Protein AF-A0A7W8NG79-F1 (afdb_monomer_lite)

pLDDT: mean 70.94, std 18.07, range [36.97, 97.06]

Foldseek 3Di:
DDDDDPPPDPDAPQVVVLVVDDPVCNPDHLVRVQVVQCVVPHPPDGSVVVCVVVVVVVVVVVVVVVVVVVCCVVCVPQQPPLCCQL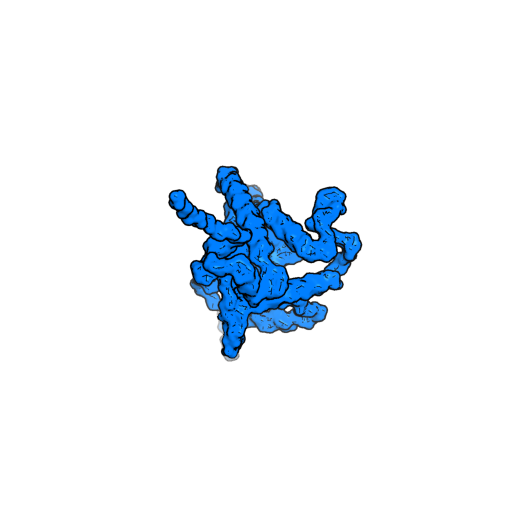QVQLVVLCVLPNVRSVVRSLLSLVLCCQCQPNDPVSVVVSCVSVVVVVVVVVVPDDDDDDDPDPPPVVVVVVPDDDDCALVVVLVVLCPDVQLSVLVSCVVVVHQFFAQDDPVRPTDTSVVSVVVSVVSVVRNVVVCVVPVPPPPVDDDPLQADPVRDGPDDSVDPVRVVVSVVVCSVVPDSPSSPPPPPPPPVVVVVVVVVPPPPPPPDPDPDPDDDPDDDDDDDDDDDD

Secondary structure (DSSP, 8-state):
------------S-HHHHHHS-TTTTTS-HHHHHHHHHHHH-TT--HHHHHHHHHHHHHHHHHHHHHHHHHHHH-TTT-HHHHHHHHHHHHHHHTT-HHHHHHHHHHHHHHHHHHHHS-HHHHHHHHHHHHHHHHHHSSSSS-----TTTTTTTTTTT-SS----HHHHHHHHHHSHHHHHHHHHHHTT--PEEEETTTTEEEEHHHHHHHHHHHHHHHHHHHHHH----TTS--GGGB-TTS-BSS-TT-HHHHHHHHHHHHHHS------------HHHHHHHHTTTTTS-SS--SS-S----------------

Organism: NCBI:txid662880

Sequence (317 aa):
MTTAPFTGEPQTFYPHLREMLSPSFAHLSDAELESAFESAFGEGVTPAEYEEFFGGLGRALSGAARDVGRFAQRAAPIAGSVLSGAAQGALAGSALGPWGALGGAIAGGVGSGLAQHGPRGARGVGQAISGVVNTAGTLTGRGGMAGGAMGALSSLLGSGGRGSGAASTLMNVLSRPETQRALQALMGGQNRAIPLGVGRTPVPASAFAGLLGALGREAEAEISWGSGESLDSPPAYLMNSAGQFVVDPNDPDGRAARLLQMLRASPPMLRQRPAPFMEAQDEAYDEAFDEDEAYDDSEALDFELWEFDEAHPVWGG

Radius of gyration: 32.36 Å; chains: 1; bounding box: 78×74×120 Å

Structure (mmCIF, N/CA/C/O backbone):
data_AF-A0A7W8NG79-F1
#
_entry.id   AF-A0A7W8NG79-F1
#
loop_
_atom_site.group_PDB
_atom_site.id
_atom_site.type_symbol
_atom_site.label_atom_id
_atom_site.label_alt_id
_atom_site.label_comp_id
_atom_site.label_asym_id
_atom_site.label_entity_id
_atom_site.label_seq_id
_atom_site.pdbx_PDB_ins_code
_atom_site.Cartn_x
_atom_site.Cartn_y
_atom_site.Cartn_z
_atom_site.occupancy
_atom_site.B_iso_or_equiv
_atom_site.auth_seq_id
_atom_site.auth_comp_id
_atom_site.auth_asym_id
_atom_site.auth_atom_id
_atom_site.pdbx_PDB_model_num
ATOM 1 N N . MET A 1 1 ? 31.236 -8.469 55.598 1.00 57.88 1 MET A N 1
ATOM 2 C CA . MET A 1 1 ? 31.109 -8.789 54.162 1.00 57.88 1 MET A CA 1
ATOM 3 C C . MET A 1 1 ? 29.844 -8.116 53.674 1.00 57.88 1 MET A C 1
ATOM 5 O O . MET A 1 1 ? 28.762 -8.554 54.033 1.00 57.88 1 MET A O 1
ATOM 9 N N . THR A 1 2 ? 29.989 -6.988 52.985 1.00 58.97 2 THR A N 1
ATOM 10 C CA . THR A 1 2 ? 28.873 -6.199 52.452 1.00 58.97 2 THR A CA 1
ATOM 11 C C . THR A 1 2 ? 28.633 -6.665 51.025 1.00 58.97 2 THR A C 1
ATOM 13 O O . THR A 1 2 ? 29.433 -6.376 50.140 1.00 58.97 2 THR A O 1
ATOM 16 N N . THR A 1 3 ? 27.588 -7.456 50.813 1.00 62.22 3 THR A N 1
ATOM 17 C CA . THR A 1 3 ? 27.117 -7.852 49.485 1.00 62.22 3 THR A CA 1
ATOM 18 C C . THR A 1 3 ? 26.476 -6.633 48.826 1.00 62.22 3 THR A C 1
ATOM 20 O O . THR A 1 3 ? 25.447 -6.144 49.288 1.00 62.22 3 THR A O 1
ATOM 23 N N . ALA A 1 4 ? 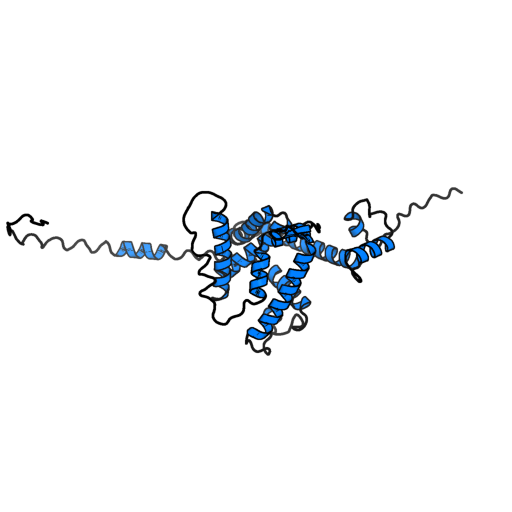27.108 -6.100 47.781 1.00 55.84 4 ALA A N 1
ATOM 24 C CA . ALA A 1 4 ? 26.506 -5.059 46.956 1.00 55.84 4 ALA A CA 1
ATOM 25 C C . ALA A 1 4 ? 25.290 -5.645 46.208 1.00 55.84 4 ALA A C 1
ATOM 27 O O . ALA A 1 4 ? 25.397 -6.757 45.681 1.00 55.84 4 ALA A O 1
ATOM 28 N N . PRO A 1 5 ? 24.143 -4.945 46.161 1.00 70.81 5 PRO A N 1
ATOM 29 C CA . PRO A 1 5 ? 22.999 -5.390 45.380 1.00 70.81 5 PRO A CA 1
ATOM 30 C C . PRO A 1 5 ? 23.365 -5.347 43.896 1.00 70.81 5 PRO A C 1
ATOM 32 O O . PRO A 1 5 ? 23.775 -4.314 43.371 1.00 70.81 5 PRO A O 1
ATOM 35 N N . PHE A 1 6 ? 23.243 -6.489 43.228 1.00 61.88 6 PHE A N 1
ATOM 36 C CA . PHE A 1 6 ? 23.432 -6.599 41.790 1.00 61.88 6 PHE A CA 1
ATOM 37 C C . PHE A 1 6 ? 22.234 -5.921 41.113 1.00 61.88 6 PHE A C 1
ATOM 39 O O . PHE A 1 6 ? 21.171 -6.520 40.973 1.00 61.88 6 PHE A O 1
ATOM 46 N N . THR A 1 7 ? 22.377 -4.651 40.732 1.00 66.00 7 THR A N 1
ATOM 47 C CA . THR A 1 7 ? 21.431 -3.963 39.842 1.00 66.00 7 THR A CA 1
ATOM 48 C C . THR A 1 7 ? 21.687 -4.436 38.415 1.00 66.00 7 THR A C 1
ATOM 50 O O . THR A 1 7 ? 22.196 -3.696 37.577 1.00 66.00 7 THR A O 1
ATOM 53 N N . GLY A 1 8 ? 21.430 -5.719 38.163 1.00 66.88 8 GLY A N 1
ATOM 54 C CA . GLY A 1 8 ? 21.324 -6.218 36.803 1.00 66.88 8 GLY A CA 1
ATOM 55 C C . GLY A 1 8 ? 19.981 -5.753 36.275 1.00 66.88 8 GLY A C 1
ATOM 56 O O . GLY A 1 8 ? 18.956 -6.273 36.712 1.00 66.88 8 GLY A O 1
ATOM 57 N N . GLU A 1 9 ? 19.973 -4.751 35.395 1.00 71.94 9 GLU A N 1
ATOM 58 C CA . GLU A 1 9 ? 18.760 -4.472 34.634 1.00 71.94 9 GLU A CA 1
ATOM 59 C C . GLU A 1 9 ? 18.362 -5.760 33.903 1.00 71.94 9 GLU A C 1
ATOM 61 O O . GLU A 1 9 ? 19.235 -6.413 33.314 1.00 71.94 9 GLU A O 1
ATOM 66 N N . PRO A 1 10 ? 17.094 -6.191 34.007 1.00 71.62 10 PRO A N 1
ATOM 67 C CA . PRO A 1 10 ? 16.646 -7.404 33.348 1.00 71.62 10 PRO A CA 1
ATOM 68 C C . PRO A 1 10 ? 16.912 -7.252 31.848 1.00 71.62 10 PRO A C 1
ATOM 70 O O . PRO A 1 10 ? 16.359 -6.366 31.202 1.00 71.62 10 PRO A O 1
ATOM 73 N N . GLN A 1 11 ? 17.810 -8.081 31.309 1.00 83.38 11 GLN A N 1
ATOM 74 C CA . GLN A 1 11 ? 18.075 -8.113 29.875 1.00 83.38 11 GLN A CA 1
ATOM 75 C C . GLN A 1 11 ? 16.797 -8.568 29.172 1.00 83.38 11 GLN A C 1
ATOM 77 O O . GLN A 1 11 ? 16.328 -9.679 29.395 1.00 83.38 11 GLN A O 1
ATOM 82 N N . THR A 1 12 ? 16.233 -7.675 28.367 1.00 90.00 12 THR A N 1
ATOM 83 C CA . THR A 1 12 ? 15.031 -7.902 27.559 1.00 90.00 12 THR A CA 1
ATOM 84 C C . THR A 1 12 ? 15.459 -8.303 26.156 1.00 90.00 12 THR A C 1
ATOM 86 O O . THR A 1 12 ? 16.369 -7.681 25.601 1.00 90.00 12 THR A O 1
ATOM 89 N N . PHE A 1 13 ? 14.771 -9.272 25.556 1.00 89.19 13 PHE A N 1
ATOM 90 C CA . PHE A 1 13 ? 15.017 -9.674 24.168 1.00 89.19 13 PHE A CA 1
ATOM 91 C C . PHE A 1 13 ? 14.601 -8.611 23.137 1.00 89.19 13 PHE A C 1
ATOM 93 O O . PHE A 1 13 ? 15.109 -8.644 22.021 1.00 89.19 13 PHE A O 1
ATOM 100 N N . TYR A 1 14 ? 13.758 -7.644 23.528 1.00 91.75 14 TYR A N 1
ATOM 101 C CA . TYR A 1 14 ? 13.136 -6.661 22.628 1.00 91.75 14 TYR A CA 1
ATOM 102 C C . TYR A 1 14 ? 13.416 -5.194 23.020 1.00 91.75 14 TYR A C 1
ATOM 104 O O . TYR A 1 14 ? 12.486 -4.438 23.336 1.00 91.75 14 TYR A O 1
ATOM 112 N N . PRO A 1 15 ? 14.687 -4.755 23.069 1.00 87.69 15 PRO A N 1
ATOM 113 C CA . PRO A 1 15 ? 15.046 -3.434 23.581 1.00 87.69 15 PRO A CA 1
ATOM 114 C C . PRO A 1 15 ? 14.449 -2.283 22.757 1.00 87.69 15 PRO A C 1
ATOM 116 O O . PRO A 1 15 ? 13.913 -1.342 23.343 1.00 87.69 15 PRO A O 1
ATOM 119 N N . HIS A 1 16 ? 14.459 -2.354 21.420 1.00 83.25 16 HIS A N 1
ATOM 120 C CA . HIS A 1 16 ? 13.941 -1.257 20.591 1.00 83.25 16 HIS A CA 1
ATOM 121 C C . HIS A 1 16 ? 12.418 -1.198 20.599 1.00 83.25 16 HIS A C 1
ATOM 123 O O . HIS A 1 16 ? 11.827 -0.119 20.527 1.00 83.25 16 HIS A O 1
ATOM 129 N N . LEU A 1 17 ? 11.768 -2.354 20.725 1.00 84.75 17 LEU A N 1
ATOM 130 C CA . LEU A 1 17 ? 10.317 -2.415 20.814 1.00 84.75 17 LEU A CA 1
ATOM 131 C C . LEU A 1 17 ? 9.821 -1.745 22.105 1.00 84.75 17 LEU A C 1
ATOM 133 O O . LEU A 1 17 ? 8.847 -0.993 22.083 1.00 84.75 17 LEU A O 1
ATOM 137 N N . ARG A 1 18 ? 10.534 -1.939 23.221 1.00 88.81 18 ARG A N 1
ATOM 138 C CA . ARG A 1 18 ? 10.212 -1.302 24.507 1.00 88.81 18 ARG A CA 1
ATOM 139 C C . ARG A 1 18 ? 10.400 0.212 24.506 1.00 88.81 18 ARG A C 1
ATOM 141 O O . ARG A 1 18 ? 9.644 0.894 25.189 1.00 88.81 18 ARG A O 1
ATOM 148 N N . GLU A 1 19 ? 11.343 0.739 23.727 1.00 85.06 19 GLU A N 1
ATOM 149 C CA . GLU A 1 19 ? 11.511 2.190 23.542 1.00 85.06 19 GLU A CA 1
ATOM 150 C C . GLU A 1 19 ? 10.328 2.832 22.800 1.00 85.06 19 GLU A C 1
ATOM 152 O O . GLU A 1 19 ? 10.030 4.008 23.012 1.00 85.06 19 GLU A O 1
ATOM 157 N N . MET A 1 20 ? 9.647 2.073 21.933 1.00 78.12 20 MET A N 1
ATOM 158 C CA . MET A 1 20 ? 8.503 2.563 21.154 1.00 78.12 20 MET A CA 1
ATOM 159 C C . MET A 1 20 ? 7.148 2.331 21.834 1.00 78.12 20 MET A C 1
ATOM 161 O O . MET A 1 20 ? 6.171 3.008 21.504 1.00 78.12 20 MET A O 1
ATOM 165 N N . LEU A 1 21 ? 7.066 1.382 22.768 1.00 83.06 21 LEU A N 1
ATOM 166 C CA . LEU A 1 21 ? 5.849 1.105 23.526 1.00 83.06 21 LEU A CA 1
ATOM 167 C C . LEU A 1 21 ? 5.559 2.210 24.549 1.00 83.06 21 LEU A C 1
ATOM 169 O O . LEU A 1 21 ? 6.459 2.854 25.087 1.00 83.06 21 LEU A O 1
ATOM 173 N N . SER A 1 22 ? 4.277 2.433 24.859 1.00 86.19 22 SER A N 1
ATOM 174 C CA . SER A 1 22 ? 3.927 3.392 25.909 1.00 86.19 22 SER A CA 1
ATOM 175 C C . SER A 1 22 ? 4.498 2.941 27.264 1.00 86.19 22 SER A C 1
ATOM 177 O O . SER A 1 22 ? 4.598 1.737 27.515 1.00 86.19 22 SER A O 1
ATOM 179 N N . PRO A 1 23 ? 4.809 3.869 28.193 1.00 87.62 23 PRO A N 1
ATOM 180 C CA . PRO A 1 23 ? 5.395 3.526 29.498 1.00 87.62 23 PRO A CA 1
ATOM 181 C C . PRO A 1 23 ? 4.586 2.489 30.300 1.00 87.62 23 PRO A C 1
ATOM 183 O O . PRO A 1 23 ? 5.129 1.750 31.120 1.00 87.62 23 PRO A O 1
ATOM 186 N N . SER A 1 24 ? 3.281 2.402 30.030 1.00 83.38 24 SER A N 1
ATOM 187 C CA . SER A 1 24 ? 2.366 1.407 30.594 1.00 83.38 24 SER A CA 1
ATOM 188 C C . SER A 1 24 ? 2.616 -0.035 30.137 1.00 83.38 24 SER A C 1
ATOM 190 O O . SER A 1 24 ? 2.073 -0.937 30.752 1.00 83.38 24 SER A O 1
ATOM 192 N N . PHE A 1 25 ? 3.387 -0.269 29.077 1.00 86.88 25 PHE A N 1
ATOM 193 C CA . PHE A 1 25 ? 3.744 -1.610 28.597 1.00 86.88 25 PHE A CA 1
ATOM 194 C C . PHE A 1 25 ? 5.242 -1.899 28.737 1.00 86.88 25 PHE A C 1
ATOM 196 O O . PHE A 1 25 ? 5.651 -3.053 28.683 1.00 86.88 25 PHE A O 1
ATOM 203 N N . ALA A 1 26 ? 6.060 -0.873 28.992 1.00 86.12 26 ALA A N 1
ATOM 204 C CA . ALA A 1 26 ? 7.509 -1.008 29.139 1.00 86.12 26 ALA A CA 1
ATOM 205 C C . ALA A 1 26 ? 7.936 -1.914 30.311 1.00 86.12 26 ALA A C 1
ATOM 207 O O . ALA A 1 26 ? 9.053 -2.425 30.307 1.00 86.12 26 ALA A O 1
ATOM 208 N N . HIS A 1 27 ? 7.059 -2.125 31.297 1.00 89.06 27 HIS A N 1
ATOM 209 C CA . HIS A 1 27 ? 7.321 -2.946 32.482 1.00 89.06 27 HIS A CA 1
ATOM 210 C C . HIS A 1 27 ? 6.834 -4.397 32.364 1.00 89.06 27 HIS A C 1
ATOM 212 O O . HIS A 1 27 ? 7.084 -5.178 33.279 1.00 89.06 27 HIS A O 1
ATOM 218 N N . LEU A 1 28 ? 6.148 -4.764 31.274 1.00 92.44 28 LEU A N 1
ATOM 219 C CA . LEU A 1 28 ? 5.740 -6.152 31.043 1.00 92.44 28 LEU A CA 1
ATOM 220 C C . LEU A 1 28 ? 6.972 -7.041 30.887 1.00 92.44 28 LEU A C 1
ATOM 222 O O . LEU A 1 28 ? 7.965 -6.612 30.306 1.00 92.44 28 LEU A O 1
ATOM 226 N N . SER A 1 29 ? 6.933 -8.277 31.367 1.00 94.00 29 SER A N 1
ATOM 227 C CA . SER A 1 29 ? 7.954 -9.278 31.033 1.00 94.00 29 SER A CA 1
ATOM 228 C C . SER A 1 29 ? 7.913 -9.630 29.538 1.00 94.00 29 SER A C 1
ATOM 230 O O . SER A 1 29 ? 6.915 -9.374 28.869 1.00 94.00 29 SER A O 1
ATOM 232 N N . ASP A 1 30 ? 8.991 -10.198 28.986 1.00 94.69 30 ASP A N 1
ATOM 233 C CA . ASP A 1 30 ? 9.043 -10.564 27.557 1.00 94.69 30 ASP A CA 1
ATOM 234 C C . ASP A 1 30 ? 7.912 -11.543 27.176 1.00 94.69 30 ASP A C 1
ATOM 236 O O . ASP A 1 30 ? 7.280 -11.369 26.141 1.00 94.69 30 ASP A O 1
ATOM 240 N N . ALA A 1 31 ? 7.560 -12.484 28.061 1.00 93.94 31 ALA A N 1
ATOM 241 C CA . ALA A 1 31 ? 6.451 -13.419 27.843 1.00 93.94 31 ALA A CA 1
ATOM 242 C C . ALA A 1 31 ? 5.066 -12.738 27.854 1.00 93.94 31 ALA A C 1
ATOM 244 O O . ALA A 1 31 ? 4.188 -13.076 27.062 1.00 93.94 31 ALA A O 1
ATOM 245 N N . GLU A 1 32 ? 4.851 -11.762 28.743 1.00 94.44 32 GLU A N 1
ATOM 246 C CA . GLU A 1 32 ? 3.607 -10.975 28.765 1.00 94.44 32 GLU A CA 1
ATOM 247 C C . GLU A 1 32 ? 3.495 -10.078 27.531 1.00 94.44 32 GLU A C 1
ATOM 249 O O . GLU A 1 32 ? 2.406 -9.891 26.992 1.00 94.44 32 GLU A O 1
ATOM 254 N N . LEU A 1 33 ? 4.627 -9.539 27.081 1.00 92.00 33 LEU A N 1
ATOM 255 C CA . LEU A 1 33 ? 4.726 -8.717 25.887 1.00 92.00 33 LEU A CA 1
ATOM 256 C C . LEU A 1 33 ? 4.401 -9.532 24.632 1.00 92.00 33 LEU A C 1
ATOM 258 O O . LEU A 1 33 ? 3.610 -9.069 23.817 1.00 92.00 33 LEU A O 1
ATOM 262 N N . GLU A 1 34 ? 4.943 -10.747 24.513 1.00 93.81 34 GLU A N 1
ATOM 263 C CA . GLU A 1 34 ? 4.634 -11.700 23.439 1.00 93.81 34 GLU A CA 1
ATOM 264 C C . GLU A 1 34 ? 3.153 -12.079 23.423 1.00 93.81 34 GLU A C 1
ATOM 266 O O . GLU A 1 34 ? 2.506 -11.952 22.387 1.00 93.81 34 GLU A O 1
ATOM 271 N N . SER A 1 35 ? 2.584 -12.448 24.575 1.00 90.94 35 SER A N 1
ATOM 272 C CA . SER A 1 35 ? 1.163 -12.806 24.670 1.00 90.94 35 SER A CA 1
ATOM 273 C C . SER A 1 35 ? 0.239 -11.626 24.343 1.00 90.94 35 SER A C 1
ATOM 275 O O . SER A 1 35 ? -0.770 -11.791 23.654 1.00 90.94 35 SER A O 1
ATOM 277 N N . ALA A 1 36 ? 0.590 -10.414 24.786 1.00 86.00 36 ALA A N 1
ATOM 278 C CA . ALA A 1 36 ? -0.146 -9.205 24.428 1.00 86.00 36 ALA A CA 1
ATOM 279 C C . ALA A 1 36 ? -0.045 -8.900 22.924 1.00 86.00 36 ALA A C 1
ATOM 281 O O . ALA A 1 36 ? -1.028 -8.459 22.325 1.00 86.00 36 ALA A O 1
ATOM 282 N N . PHE A 1 37 ? 1.117 -9.151 22.312 1.00 87.81 37 PHE A N 1
ATOM 283 C CA . PHE A 1 37 ? 1.332 -8.977 20.877 1.00 87.81 37 PHE A CA 1
ATOM 284 C C . PHE A 1 37 ? 0.506 -9.972 20.063 1.00 87.81 37 PHE A C 1
ATOM 286 O O . PHE A 1 37 ? -0.254 -9.567 19.187 1.00 87.81 37 PHE A O 1
ATOM 293 N N . GLU A 1 38 ? 0.579 -11.252 20.408 1.00 89.06 38 GLU A N 1
ATOM 294 C CA . GLU A 1 38 ? -0.183 -12.318 19.762 1.00 89.06 38 GLU A CA 1
ATOM 295 C C . GLU A 1 38 ? -1.695 -12.074 19.886 1.00 89.06 38 GLU A C 1
ATOM 297 O O . GLU A 1 38 ? -2.441 -12.176 18.913 1.00 89.06 38 GLU A O 1
ATOM 302 N N . SER A 1 39 ? -2.161 -11.621 21.055 1.00 84.88 39 SER A N 1
ATOM 303 C CA . SER A 1 39 ? -3.564 -11.241 21.245 1.00 84.88 39 SER A CA 1
ATOM 304 C C . SER A 1 39 ? -3.987 -10.036 20.397 1.00 84.88 39 SER A C 1
ATOM 306 O O . SER A 1 39 ? -5.166 -9.931 20.052 1.00 84.88 39 SER A O 1
ATOM 308 N N . ALA A 1 40 ? -3.083 -9.096 20.118 1.00 77.94 40 ALA A N 1
ATOM 309 C CA . ALA A 1 40 ? -3.396 -7.880 19.371 1.00 77.94 40 ALA A CA 1
ATOM 310 C C . ALA A 1 40 ? -3.315 -8.080 17.850 1.00 77.94 40 ALA A C 1
ATOM 312 O O . ALA A 1 40 ? -4.103 -7.482 17.112 1.00 77.94 40 ALA A O 1
ATOM 313 N N . PHE A 1 41 ? -2.370 -8.901 17.387 1.00 80.50 41 PHE A N 1
ATOM 314 C CA . PHE A 1 41 ? -2.022 -9.042 15.972 1.00 80.50 41 PHE A CA 1
ATOM 315 C C . PHE A 1 41 ? -2.369 -10.413 15.374 1.00 80.50 41 PHE A C 1
ATOM 317 O O . PHE A 1 41 ? -2.399 -10.534 14.150 1.00 80.50 41 PHE A O 1
ATOM 324 N N . GLY A 1 42 ? -2.728 -11.395 16.203 1.00 83.62 42 GLY A N 1
ATOM 325 C CA . GLY A 1 42 ? -3.106 -12.746 15.795 1.00 83.62 42 GLY A CA 1
ATOM 326 C C . GLY A 1 42 ? -2.035 -13.791 16.111 1.00 83.62 42 GLY A C 1
ATOM 327 O O . GLY A 1 42 ? -0.873 -13.466 16.352 1.00 83.62 42 GLY A O 1
ATOM 328 N N . GLU A 1 43 ? -2.459 -15.057 16.094 1.00 88.94 43 GLU A N 1
ATOM 329 C CA . GLU A 1 43 ? -1.597 -16.222 16.321 1.00 88.94 43 GLU A CA 1
ATOM 330 C C . GLU A 1 43 ? -0.440 -16.239 15.311 1.00 88.94 43 GLU A C 1
ATOM 332 O O . GLU A 1 43 ? -0.650 -16.094 14.103 1.00 88.94 43 GLU A O 1
ATOM 337 N N . GLY A 1 44 ? 0.784 -16.396 15.818 1.00 80.44 44 GLY A N 1
ATOM 338 C CA . GLY A 1 44 ? 1.998 -16.467 15.003 1.00 80.44 44 GLY A CA 1
ATOM 339 C C . GLY A 1 44 ? 2.661 -15.133 14.651 1.00 80.44 44 GLY A C 1
ATOM 340 O O . GLY A 1 44 ? 3.668 -15.164 13.956 1.00 80.44 44 GLY A O 1
ATOM 341 N N . VAL A 1 45 ? 2.159 -13.984 15.122 1.00 80.50 45 VAL A N 1
ATOM 342 C CA . VAL A 1 45 ? 2.865 -12.696 14.974 1.00 80.50 45 VAL A CA 1
ATOM 343 C C . VAL A 1 45 ? 3.692 -12.417 16.222 1.00 80.50 45 VAL A C 1
ATOM 345 O O . VAL A 1 45 ? 3.147 -12.100 17.282 1.00 80.50 45 VAL A O 1
ATOM 348 N N . THR A 1 46 ? 5.016 -12.498 16.095 1.00 90.12 46 THR A N 1
ATOM 349 C CA . THR A 1 46 ? 5.927 -12.314 17.232 1.00 90.12 46 THR A CA 1
ATOM 350 C C . THR A 1 46 ? 6.542 -10.907 17.267 1.00 90.12 46 THR A C 1
ATOM 352 O O . THR A 1 46 ? 6.796 -10.299 16.221 1.00 90.12 46 THR A O 1
ATOM 355 N N . PRO A 1 47 ? 6.854 -10.366 18.460 1.00 87.75 47 PRO A N 1
ATOM 356 C CA . PRO A 1 47 ? 7.615 -9.122 18.589 1.00 87.75 47 PRO A CA 1
ATOM 357 C C . PRO A 1 47 ? 8.974 -9.161 17.871 1.00 87.75 47 PRO A C 1
ATOM 359 O O . PRO A 1 47 ? 9.413 -8.140 17.341 1.00 87.75 47 PRO A O 1
ATOM 362 N N . ALA A 1 48 ? 9.607 -10.339 17.807 1.00 85.88 48 ALA A N 1
ATOM 363 C CA . ALA A 1 48 ? 10.886 -10.557 17.135 1.00 85.88 48 ALA A CA 1
ATOM 364 C C . ALA A 1 48 ? 10.819 -10.240 15.632 1.00 85.88 48 ALA A C 1
ATOM 366 O O . ALA A 1 48 ? 11.648 -9.494 15.111 1.00 85.88 48 ALA A O 1
ATOM 367 N N . GLU A 1 49 ? 9.797 -10.754 14.943 1.00 82.62 49 GLU A N 1
ATOM 368 C CA . GLU A 1 49 ? 9.570 -10.490 13.515 1.00 82.62 49 GLU A CA 1
ATOM 369 C C . GLU A 1 49 ? 9.305 -9.004 13.259 1.00 82.62 49 GLU A C 1
ATOM 371 O O . GLU A 1 49 ? 9.751 -8.434 12.259 1.00 82.62 49 GLU A O 1
ATOM 376 N N . TYR A 1 50 ? 8.615 -8.352 14.196 1.00 81.75 50 TYR A N 1
ATOM 377 C CA . TYR A 1 50 ? 8.349 -6.921 14.138 1.00 81.75 50 TYR A CA 1
ATOM 378 C C . TYR A 1 50 ? 9.651 -6.111 14.253 1.00 81.75 50 TYR A C 1
ATOM 380 O O . TYR A 1 50 ? 9.914 -5.222 13.441 1.00 81.75 50 TYR A O 1
ATOM 388 N N . GLU A 1 51 ? 10.509 -6.435 15.218 1.00 79.94 51 GLU A N 1
ATOM 389 C CA . GLU A 1 51 ? 11.798 -5.762 15.406 1.00 79.94 51 GLU A CA 1
ATOM 390 C C . GLU A 1 51 ? 12.748 -5.997 14.220 1.00 79.94 51 GLU A C 1
ATOM 392 O O . GLU A 1 51 ? 13.433 -5.067 13.782 1.00 79.94 51 GLU A O 1
ATOM 397 N N . GLU A 1 52 ? 12.730 -7.190 13.619 1.00 80.69 52 GLU A N 1
ATOM 398 C CA . GLU A 1 52 ? 13.491 -7.484 12.403 1.00 80.69 52 GLU A CA 1
ATOM 399 C C . GLU A 1 52 ? 12.992 -6.665 11.204 1.00 80.69 52 GLU A C 1
ATOM 401 O O . GLU A 1 52 ? 13.798 -6.046 10.496 1.00 80.69 52 GLU A O 1
ATOM 406 N N . PHE A 1 53 ? 11.672 -6.574 11.015 1.00 78.44 53 PHE A N 1
ATOM 407 C CA . PHE A 1 53 ? 11.069 -5.761 9.961 1.00 78.44 53 PHE A CA 1
ATOM 408 C C . PHE A 1 53 ? 11.436 -4.278 10.105 1.00 78.44 53 PHE A C 1
ATOM 410 O O . PHE A 1 53 ? 11.937 -3.664 9.155 1.00 78.44 53 PHE A O 1
ATOM 417 N N . PHE A 1 54 ? 11.242 -3.687 11.288 1.00 76.12 54 PHE A N 1
ATOM 418 C CA . PHE A 1 54 ? 11.539 -2.268 11.516 1.00 76.12 54 PHE A CA 1
ATOM 419 C C . PHE A 1 54 ? 13.042 -1.985 11.533 1.00 76.12 54 PHE A C 1
ATOM 421 O O . PHE A 1 54 ? 13.483 -0.968 10.988 1.00 76.12 54 PHE A O 1
ATOM 428 N N . GLY A 1 55 ? 13.852 -2.897 12.070 1.00 77.62 55 GLY A N 1
ATOM 429 C CA . GLY A 1 55 ? 15.308 -2.824 12.004 1.00 77.62 55 GLY A CA 1
ATOM 430 C C . GLY A 1 55 ? 15.826 -2.913 10.566 1.00 77.62 55 GLY A C 1
ATOM 431 O O . GLY A 1 55 ? 16.785 -2.224 10.200 1.00 77.62 55 GLY A O 1
ATOM 432 N N . GLY A 1 56 ? 15.192 -3.727 9.720 1.00 75.88 56 GLY A N 1
ATOM 433 C CA . GLY A 1 56 ? 15.449 -3.784 8.281 1.00 75.88 56 GLY A CA 1
ATOM 434 C C . GLY A 1 56 ? 15.037 -2.492 7.576 1.00 75.88 56 GLY A C 1
ATOM 435 O O . GLY A 1 56 ? 15.825 -1.909 6.825 1.00 75.88 56 GLY A O 1
ATOM 436 N N . LEU A 1 57 ? 13.840 -1.987 7.879 1.00 65.12 57 LEU A N 1
ATOM 437 C CA . LEU A 1 57 ? 13.300 -0.758 7.306 1.00 65.12 57 LEU A CA 1
ATOM 438 C C . LEU A 1 57 ? 14.157 0.464 7.657 1.00 65.12 57 LEU A C 1
ATOM 440 O O . LEU A 1 57 ? 14.490 1.243 6.767 1.00 65.12 57 LEU A O 1
ATOM 444 N N . GLY A 1 58 ? 14.572 0.616 8.916 1.00 71.12 58 GLY A N 1
ATOM 445 C CA . GLY A 1 58 ? 15.418 1.725 9.367 1.00 71.12 58 GLY A CA 1
ATOM 446 C C . GLY A 1 58 ? 16.812 1.708 8.733 1.00 71.12 58 GLY A C 1
ATOM 447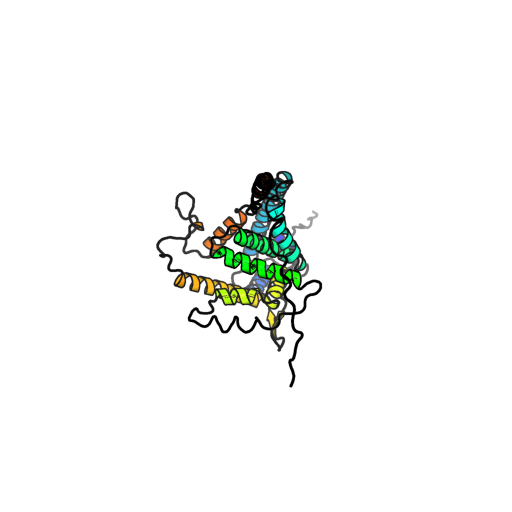 O O . GLY A 1 58 ? 17.322 2.743 8.287 1.00 71.12 58 GLY A O 1
ATOM 448 N N . ARG A 1 59 ? 17.420 0.523 8.599 1.00 83.06 59 ARG A N 1
ATOM 449 C CA . ARG A 1 59 ? 18.694 0.357 7.878 1.00 83.06 59 ARG A CA 1
ATOM 450 C C . ARG A 1 59 ? 18.548 0.706 6.395 1.00 83.06 59 ARG A C 1
ATOM 452 O O . ARG A 1 59 ? 19.382 1.436 5.861 1.00 83.06 59 ARG A O 1
ATOM 459 N N . ALA A 1 60 ? 17.462 0.278 5.755 1.00 65.25 60 ALA A N 1
ATOM 460 C CA . ALA A 1 60 ? 17.179 0.610 4.361 1.00 65.25 60 ALA A CA 1
ATOM 461 C C . ALA A 1 60 ? 16.933 2.117 4.153 1.00 65.25 60 ALA A C 1
ATOM 463 O O . ALA A 1 60 ? 17.497 2.714 3.234 1.00 65.25 60 ALA A O 1
ATOM 464 N N . LEU A 1 61 ? 16.143 2.755 5.025 1.00 59.41 61 LEU A N 1
ATOM 465 C CA . LEU A 1 61 ? 15.831 4.185 4.934 1.00 59.41 61 LEU A CA 1
ATOM 466 C C . LEU A 1 61 ? 17.060 5.063 5.195 1.00 59.41 61 LEU A C 1
ATOM 468 O O . LEU A 1 61 ? 17.282 6.038 4.481 1.00 59.41 61 LEU A O 1
ATOM 472 N N . SER A 1 62 ? 17.880 4.718 6.192 1.00 70.75 62 SER A N 1
ATOM 473 C CA . SER A 1 62 ? 19.112 5.460 6.493 1.00 70.75 62 SER A CA 1
ATOM 474 C C . SER A 1 62 ? 20.157 5.331 5.380 1.00 70.75 62 SER A C 1
ATOM 476 O O . SER A 1 62 ? 20.857 6.304 5.088 1.00 70.75 62 SER A O 1
ATOM 478 N N . GLY A 1 63 ? 20.223 4.174 4.711 1.00 77.12 63 GLY A N 1
ATOM 479 C CA . GLY A 1 63 ? 20.991 4.001 3.477 1.00 77.12 63 GLY A CA 1
ATOM 480 C C . GLY A 1 63 ? 20.500 4.943 2.376 1.00 77.12 63 GLY A C 1
ATOM 481 O O . GLY A 1 63 ? 21.267 5.772 1.884 1.00 77.12 63 GLY A O 1
ATOM 482 N N . ALA A 1 64 ? 19.197 4.906 2.086 1.00 62.94 64 ALA A N 1
ATOM 483 C CA . ALA A 1 64 ? 18.576 5.747 1.065 1.00 62.94 64 ALA A CA 1
ATOM 484 C C . ALA A 1 64 ? 18.758 7.251 1.336 1.00 62.94 64 ALA A C 1
ATOM 486 O O . ALA A 1 64 ? 19.089 8.005 0.426 1.00 62.94 64 ALA A O 1
ATOM 487 N N . ALA A 1 65 ? 18.618 7.702 2.585 1.00 57.06 65 ALA A N 1
ATOM 488 C CA . ALA A 1 65 ? 18.794 9.108 2.948 1.00 57.06 65 ALA A CA 1
ATOM 489 C C . ALA A 1 65 ? 20.229 9.610 2.704 1.00 57.06 65 ALA A C 1
ATOM 491 O O . ALA A 1 65 ? 20.422 10.724 2.211 1.00 57.06 65 ALA A O 1
ATOM 492 N N . ARG A 1 66 ? 21.251 8.792 2.995 1.00 79.25 66 ARG A N 1
ATOM 493 C CA . ARG A 1 66 ? 22.657 9.148 2.715 1.00 79.25 66 ARG A CA 1
ATOM 494 C C . ARG A 1 66 ? 22.950 9.210 1.222 1.00 79.25 66 ARG A C 1
ATOM 496 O O . ARG A 1 66 ? 23.778 10.021 0.801 1.00 79.25 66 ARG A O 1
ATOM 503 N N . ASP A 1 67 ? 22.311 8.351 0.440 1.00 67.12 67 ASP A N 1
ATOM 504 C CA . ASP A 1 67 ? 22.495 8.306 -1.009 1.00 67.12 67 ASP A CA 1
ATOM 505 C C . ASP A 1 67 ? 21.765 9.467 -1.694 1.00 67.12 67 ASP A C 1
ATOM 507 O O . ASP A 1 67 ? 22.360 10.153 -2.527 1.00 67.12 67 ASP A O 1
ATOM 511 N N . VAL A 1 68 ? 20.545 9.793 -1.251 1.00 52.62 68 VAL A N 1
ATOM 512 C CA . VAL A 1 68 ? 19.815 11.002 -1.665 1.00 52.62 68 VAL A CA 1
ATOM 513 C C . VAL A 1 68 ? 20.583 12.266 -1.278 1.00 52.62 68 VAL A C 1
ATOM 515 O O . VAL A 1 68 ? 20.692 13.175 -2.095 1.00 52.62 68 VAL A O 1
ATOM 518 N N . GLY A 1 69 ? 21.188 12.325 -0.086 1.00 59.66 69 GLY A N 1
ATOM 519 C CA . GLY A 1 69 ? 22.012 13.463 0.338 1.00 59.66 69 GLY A CA 1
ATOM 520 C C . GLY A 1 69 ? 23.255 13.666 -0.538 1.00 59.66 69 GLY A C 1
ATOM 521 O O . GLY A 1 69 ? 23.531 14.782 -0.978 1.00 59.66 69 GLY A O 1
ATOM 522 N N . ARG A 1 70 ? 23.974 12.584 -0.865 1.00 76.56 70 ARG A N 1
ATOM 523 C CA . ARG A 1 70 ? 25.133 12.634 -1.777 1.00 76.56 70 ARG A CA 1
ATOM 524 C C . ARG A 1 70 ? 24.735 12.966 -3.216 1.00 76.56 70 ARG A C 1
ATOM 526 O O . ARG A 1 70 ? 25.497 13.632 -3.916 1.00 76.56 70 ARG A O 1
ATOM 533 N N . PHE A 1 71 ? 23.556 12.530 -3.654 1.00 57.38 71 PHE A N 1
ATOM 534 C CA . PHE A 1 71 ? 23.006 12.864 -4.966 1.00 57.38 71 PHE A CA 1
ATOM 535 C C . PHE A 1 71 ? 22.566 14.332 -5.046 1.00 57.38 71 PHE A C 1
ATOM 537 O O . PHE A 1 71 ? 22.959 15.037 -5.972 1.00 57.38 71 PHE A O 1
ATOM 544 N N . ALA A 1 72 ? 21.836 14.826 -4.043 1.00 48.88 72 ALA A N 1
ATOM 545 C CA . ALA A 1 72 ? 21.392 16.216 -3.957 1.00 48.88 72 ALA A CA 1
ATOM 546 C C . ALA A 1 72 ? 22.573 17.202 -3.959 1.00 48.88 72 ALA A C 1
ATOM 548 O O . ALA A 1 72 ? 22.511 18.235 -4.620 1.00 48.88 72 ALA A O 1
ATOM 549 N N . GLN A 1 73 ? 23.684 16.849 -3.304 1.00 70.00 73 GLN A N 1
ATOM 550 C CA . GLN A 1 73 ? 24.917 17.646 -3.324 1.00 70.00 73 GLN A CA 1
ATOM 551 C C . GLN A 1 73 ? 25.616 17.675 -4.694 1.00 70.00 73 GLN A C 1
ATOM 553 O O . GLN A 1 73 ? 26.355 18.615 -4.974 1.00 70.00 73 GLN A O 1
ATOM 558 N N . ARG A 1 74 ? 25.403 16.673 -5.558 1.00 72.62 74 ARG A N 1
ATOM 559 C CA . ARG A 1 74 ? 26.063 16.565 -6.875 1.00 72.62 74 ARG A CA 1
ATOM 560 C C . ARG A 1 74 ? 25.194 17.022 -8.048 1.00 72.62 74 ARG A C 1
ATOM 562 O O . ARG A 1 74 ? 25.741 17.393 -9.079 1.00 72.62 74 ARG A O 1
ATOM 569 N N . ALA A 1 75 ? 23.870 17.006 -7.908 1.00 46.47 75 ALA A N 1
ATOM 570 C CA . ALA A 1 75 ? 22.924 17.230 -9.008 1.00 46.47 75 ALA A CA 1
ATOM 571 C C . ALA A 1 75 ? 22.127 18.549 -8.908 1.00 46.47 75 ALA A C 1
ATOM 573 O O . ALA A 1 75 ? 21.124 18.716 -9.607 1.00 46.47 75 ALA A O 1
ATOM 574 N N . ALA A 1 76 ? 22.572 19.491 -8.067 1.00 46.09 76 ALA A N 1
ATOM 575 C CA . ALA A 1 76 ? 21.843 20.715 -7.723 1.00 46.09 76 ALA A CA 1
ATOM 576 C C . ALA A 1 76 ? 21.285 21.550 -8.909 1.00 46.09 76 ALA A C 1
ATOM 578 O O . ALA A 1 76 ? 20.188 22.080 -8.745 1.00 46.09 76 ALA A O 1
ATOM 579 N N . PRO A 1 77 ? 21.917 21.651 -10.102 1.00 50.50 77 PRO A N 1
ATOM 580 C CA . PRO A 1 77 ? 21.343 22.444 -11.199 1.00 50.50 77 PRO A CA 1
ATOM 581 C C . PRO A 1 77 ? 20.416 21.687 -12.178 1.00 50.50 77 PRO A C 1
ATOM 583 O O . PRO A 1 77 ? 19.776 22.336 -12.998 1.00 50.50 77 PRO A O 1
ATOM 586 N N . ILE A 1 78 ? 20.302 20.348 -12.129 1.00 47.53 78 ILE A N 1
ATOM 587 C CA . ILE A 1 78 ? 19.586 19.555 -13.168 1.00 47.53 78 ILE A CA 1
ATOM 588 C C . ILE A 1 78 ? 18.328 18.836 -12.620 1.00 47.53 78 ILE A C 1
ATOM 590 O O . ILE A 1 78 ? 17.474 18.381 -13.377 1.00 47.53 78 ILE A O 1
ATOM 594 N N . ALA A 1 79 ? 18.134 18.790 -11.298 1.00 48.22 79 ALA A N 1
ATOM 595 C CA . ALA A 1 79 ? 17.107 17.967 -10.643 1.00 48.22 79 ALA A CA 1
ATOM 596 C C . ALA A 1 79 ? 15.650 18.505 -10.672 1.00 48.22 79 ALA A C 1
ATOM 598 O O . ALA A 1 79 ? 14.778 17.925 -10.031 1.00 48.22 79 ALA A O 1
ATOM 599 N N . GLY A 1 80 ? 15.339 19.587 -11.392 1.00 54.78 80 GLY A N 1
ATOM 600 C CA . GLY A 1 80 ? 14.102 20.358 -11.180 1.00 54.78 80 GLY A CA 1
ATOM 601 C C . GLY A 1 80 ? 12.759 19.659 -11.472 1.00 54.78 80 GLY A C 1
ATOM 602 O O . GLY A 1 80 ? 11.776 19.964 -10.803 1.00 54.78 80 GLY A O 1
ATOM 603 N N . SER A 1 81 ? 12.665 18.733 -12.436 1.00 54.94 81 SER A N 1
ATOM 604 C CA . SER A 1 81 ? 11.362 18.335 -13.025 1.00 54.94 81 SER A CA 1
ATOM 605 C C . SER A 1 81 ? 10.712 17.061 -12.468 1.00 54.94 81 SER A C 1
ATOM 607 O O . SER A 1 81 ? 9.490 16.936 -12.499 1.00 54.94 81 SER A O 1
ATOM 609 N N . VAL A 1 82 ? 11.485 16.104 -11.950 1.00 47.66 82 VAL A N 1
ATOM 610 C CA . VAL A 1 82 ? 10.919 14.940 -11.231 1.00 47.66 82 VAL A CA 1
ATOM 611 C C . VAL A 1 82 ? 10.890 15.198 -9.745 1.00 47.66 82 VAL A C 1
ATOM 613 O O . VAL A 1 82 ? 9.953 14.782 -9.068 1.00 47.66 82 VAL A O 1
ATOM 616 N N . LEU A 1 83 ? 11.863 15.972 -9.258 1.00 50.06 83 LEU A N 1
ATOM 617 C CA . LEU A 1 83 ? 11.746 16.569 -7.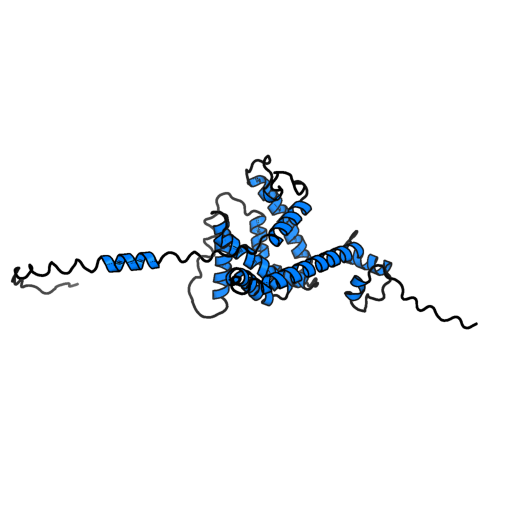947 1.00 50.06 83 LEU A CA 1
ATOM 618 C C . LEU A 1 83 ? 10.482 17.424 -7.893 1.00 50.06 83 LEU A C 1
ATOM 620 O O . LEU A 1 83 ? 9.821 17.353 -6.882 1.00 50.06 83 LEU A O 1
ATOM 624 N N . SER A 1 84 ? 10.052 18.125 -8.954 1.00 60.31 84 SER A N 1
ATOM 625 C CA . SER A 1 84 ? 8.773 18.849 -8.898 1.00 60.31 84 SER A CA 1
ATOM 626 C C . SER A 1 84 ? 7.546 17.937 -8.864 1.00 60.31 84 SER A C 1
ATOM 628 O O . SER A 1 84 ? 6.629 18.264 -8.132 1.00 60.31 84 SER A O 1
ATOM 630 N N . GLY A 1 85 ? 7.512 16.791 -9.559 1.00 58.72 85 GLY A N 1
ATOM 631 C CA . GLY A 1 85 ? 6.376 15.851 -9.514 1.00 58.72 85 GLY A CA 1
ATOM 632 C C . GLY A 1 85 ? 6.304 15.037 -8.217 1.00 58.72 85 GLY A C 1
ATOM 633 O O . GLY A 1 85 ? 5.237 14.899 -7.622 1.00 58.72 85 GLY A O 1
ATOM 634 N N . ALA A 1 86 ? 7.449 14.554 -7.734 1.00 62.81 86 ALA A N 1
ATOM 635 C CA . ALA A 1 86 ? 7.561 13.895 -6.439 1.00 62.81 86 ALA A CA 1
ATOM 636 C C . ALA A 1 86 ? 7.444 14.896 -5.283 1.00 62.81 86 ALA A C 1
ATOM 638 O O . ALA A 1 86 ? 6.861 14.546 -4.273 1.00 62.81 86 ALA A O 1
ATOM 639 N N . ALA A 1 87 ? 7.917 16.140 -5.413 1.00 64.69 87 ALA A N 1
ATOM 640 C CA . ALA A 1 87 ? 7.720 17.181 -4.403 1.00 64.69 87 ALA A CA 1
ATOM 641 C C . ALA A 1 87 ? 6.315 17.771 -4.459 1.00 64.69 87 ALA A C 1
ATOM 643 O O . ALA A 1 87 ? 5.776 18.031 -3.402 1.00 64.69 87 ALA A O 1
ATOM 644 N N . GLN A 1 88 ? 5.675 17.942 -5.619 1.00 72.69 88 GLN A N 1
ATOM 645 C CA . GLN A 1 88 ? 4.251 18.301 -5.687 1.00 72.69 88 GLN A CA 1
ATOM 646 C C . GLN A 1 88 ? 3.397 17.167 -5.143 1.00 72.69 88 GLN A C 1
ATOM 648 O O . GLN A 1 88 ? 2.478 17.430 -4.383 1.00 72.69 88 GLN A O 1
ATOM 653 N N . GLY A 1 89 ? 3.733 15.917 -5.461 1.00 57.44 89 GLY A N 1
ATOM 654 C CA . GLY A 1 89 ? 3.118 14.742 -4.862 1.00 57.44 89 GLY A CA 1
ATOM 655 C C . GLY A 1 89 ? 3.353 14.681 -3.354 1.00 57.44 89 GLY A C 1
ATOM 656 O O . GLY A 1 89 ? 2.417 14.455 -2.599 1.00 57.44 89 GLY A O 1
ATOM 657 N N . ALA A 1 90 ? 4.570 14.968 -2.894 1.00 63.34 90 ALA A N 1
ATOM 658 C CA . ALA A 1 90 ? 4.911 15.027 -1.479 1.00 63.34 90 ALA A CA 1
ATOM 659 C C . ALA A 1 90 ? 4.268 16.212 -0.771 1.00 63.34 90 ALA A C 1
ATOM 661 O O . ALA A 1 90 ? 3.929 16.076 0.388 1.00 63.34 90 ALA A O 1
ATOM 662 N N . LEU A 1 91 ? 4.094 17.356 -1.430 1.00 65.81 91 LEU A N 1
ATOM 663 C CA . LEU A 1 91 ? 3.460 18.559 -0.888 1.00 65.81 91 LEU A CA 1
ATOM 664 C C . LEU A 1 91 ? 1.938 18.401 -0.849 1.00 65.81 91 LEU A C 1
ATOM 666 O O . LEU A 1 91 ? 1.302 18.749 0.138 1.00 65.81 91 LEU A O 1
ATOM 670 N N . ALA A 1 92 ? 1.348 17.822 -1.894 1.00 63.59 92 ALA A N 1
ATOM 671 C CA . ALA A 1 92 ? -0.060 17.443 -1.907 1.00 63.59 92 ALA A CA 1
ATOM 672 C C . ALA A 1 92 ? -0.332 16.338 -0.876 1.00 63.59 92 ALA A C 1
ATOM 674 O O . ALA A 1 92 ? -1.342 16.359 -0.180 1.00 63.59 92 ALA A O 1
ATOM 675 N N . GLY A 1 93 ? 0.603 15.397 -0.742 1.00 46.00 93 GLY A N 1
ATOM 676 C CA . GLY A 1 93 ? 0.559 14.315 0.227 1.00 46.00 93 GLY A CA 1
ATOM 677 C C . GLY A 1 93 ? 0.902 14.744 1.655 1.00 46.00 93 GLY A C 1
ATOM 678 O O . GLY A 1 93 ? 0.389 14.151 2.596 1.00 46.00 93 GLY A O 1
ATOM 679 N N . SER A 1 94 ? 1.717 15.781 1.859 1.00 66.88 94 SER A N 1
ATOM 680 C CA . SER A 1 94 ? 2.124 16.247 3.193 1.00 66.88 94 SER A CA 1
ATOM 681 C C . SER A 1 94 ? 0.989 16.935 3.931 1.00 66.88 94 SER A C 1
ATOM 683 O O . SER A 1 94 ? 0.977 16.915 5.162 1.00 66.88 94 SER A O 1
ATOM 685 N N . ALA A 1 95 ? -0.021 17.426 3.204 1.00 53.19 95 ALA A N 1
ATOM 686 C CA . ALA A 1 95 ? -1.311 17.798 3.780 1.00 53.19 95 ALA A CA 1
ATOM 687 C C . ALA A 1 95 ? -1.969 16.630 4.551 1.00 53.19 95 ALA A C 1
ATOM 689 O O . ALA A 1 95 ? -2.804 16.863 5.421 1.00 53.19 95 ALA A O 1
ATOM 690 N N . LEU A 1 96 ? -1.565 15.385 4.264 1.00 47.50 96 LEU A N 1
ATOM 691 C CA . LEU A 1 96 ? -2.026 14.144 4.892 1.00 47.50 96 LEU A CA 1
ATOM 692 C C . LEU A 1 96 ? -0.982 13.533 5.856 1.00 47.50 96 LEU A C 1
ATOM 694 O O . LEU A 1 96 ? -1.138 12.396 6.298 1.00 47.50 96 LEU A O 1
ATOM 698 N N . GLY A 1 97 ? 0.082 14.274 6.193 1.00 56.84 97 GLY A N 1
ATOM 699 C CA . GLY A 1 97 ? 1.140 13.873 7.128 1.00 56.84 97 GLY A CA 1
ATOM 700 C C . GLY A 1 97 ? 2.410 13.312 6.464 1.00 56.84 97 GLY A C 1
ATOM 701 O O . GLY A 1 97 ? 2.486 13.217 5.240 1.00 56.84 97 GLY A O 1
ATOM 702 N N . PRO A 1 98 ? 3.435 12.924 7.252 1.00 47.38 98 PRO A N 1
ATOM 703 C CA . PRO A 1 98 ? 4.736 12.480 6.727 1.00 47.38 98 PRO A CA 1
ATOM 704 C C . PRO A 1 98 ? 4.633 11.267 5.796 1.00 47.38 98 PRO A C 1
ATOM 706 O O . PRO A 1 98 ? 5.293 11.193 4.762 1.00 47.38 98 PRO A O 1
ATOM 709 N N . TRP A 1 99 ? 3.746 10.335 6.133 1.00 58.31 99 TRP A N 1
ATOM 710 C CA . TRP A 1 99 ? 3.470 9.160 5.319 1.00 58.31 99 TRP A CA 1
ATOM 711 C C . TRP A 1 99 ? 2.640 9.484 4.078 1.00 58.31 99 TRP A C 1
ATOM 713 O O . TRP A 1 99 ? 2.880 8.916 3.014 1.00 58.31 99 TRP A O 1
ATOM 723 N N . GLY A 1 100 ? 1.727 10.451 4.183 1.00 51.50 100 GLY A N 1
ATOM 724 C CA . GLY A 1 100 ? 1.035 11.022 3.035 1.00 51.50 100 GLY A CA 1
ATOM 725 C C . GLY A 1 100 ? 2.007 11.688 2.064 1.00 51.50 100 GLY A C 1
ATOM 726 O O . GLY A 1 100 ? 1.877 11.494 0.862 1.00 51.50 100 GLY A O 1
ATOM 727 N N . ALA A 1 101 ? 3.033 12.386 2.559 1.00 59.94 101 ALA A N 1
ATOM 728 C CA . ALA A 1 101 ? 4.089 12.958 1.727 1.00 59.94 101 ALA A CA 1
ATOM 729 C C . ALA A 1 101 ? 4.869 11.866 0.983 1.00 59.94 101 ALA A C 1
ATOM 731 O O . ALA A 1 101 ? 5.139 12.005 -0.205 1.00 59.94 101 ALA A O 1
ATOM 732 N N . LEU A 1 102 ? 5.173 10.745 1.641 1.00 57.56 102 LEU A N 1
ATOM 733 C CA . LEU A 1 102 ? 5.825 9.610 0.991 1.00 57.56 102 LEU A CA 1
ATOM 734 C C . LEU A 1 102 ? 4.918 8.958 -0.065 1.00 57.56 102 LEU A C 1
ATOM 736 O O . LEU A 1 102 ? 5.337 8.764 -1.204 1.00 57.56 102 LEU A O 1
ATOM 740 N N . GLY A 1 103 ? 3.667 8.658 0.289 1.00 55.59 103 GLY A N 1
ATOM 741 C CA . GLY A 1 103 ? 2.693 8.062 -0.629 1.00 55.59 103 GLY A CA 1
ATOM 742 C C . GLY A 1 103 ? 2.377 8.976 -1.815 1.00 55.59 103 GLY A C 1
ATOM 743 O O . GLY A 1 103 ? 2.323 8.523 -2.955 1.00 55.59 103 GLY A O 1
ATOM 744 N N . GLY A 1 104 ? 2.254 10.276 -1.563 1.00 55.12 104 GLY A N 1
ATOM 745 C CA . GLY A 1 104 ? 2.060 11.300 -2.577 1.00 55.12 104 GLY A CA 1
ATOM 746 C C . GLY A 1 104 ? 3.295 11.493 -3.454 1.00 55.12 104 GLY A C 1
ATOM 747 O O . GLY A 1 104 ? 3.148 11.640 -4.662 1.00 55.12 104 GLY A O 1
ATOM 748 N N . ALA A 1 105 ? 4.509 11.409 -2.904 1.00 62.22 105 ALA A N 1
ATOM 749 C CA . ALA A 1 105 ? 5.743 11.436 -3.690 1.00 62.22 105 ALA A CA 1
ATOM 750 C C . ALA A 1 105 ? 5.829 10.249 -4.652 1.00 62.22 105 ALA A C 1
ATOM 752 O O . ALA A 1 105 ? 6.199 10.418 -5.813 1.00 62.22 105 ALA A O 1
ATOM 753 N N . ILE A 1 106 ? 5.449 9.058 -4.180 1.00 65.19 106 ILE A N 1
ATOM 754 C CA . ILE A 1 106 ? 5.432 7.834 -4.985 1.00 65.19 106 ILE A CA 1
ATOM 755 C C . ILE A 1 106 ? 4.347 7.931 -6.063 1.00 65.19 106 ILE A C 1
ATOM 757 O O . ILE A 1 106 ? 4.642 7.756 -7.242 1.00 65.19 106 ILE A O 1
ATOM 761 N N . ALA A 1 107 ? 3.113 8.279 -5.695 1.00 59.06 107 ALA A N 1
ATOM 762 C CA . ALA A 1 107 ? 2.006 8.404 -6.642 1.00 59.06 107 ALA A CA 1
ATOM 763 C C . ALA A 1 107 ? 2.243 9.522 -7.675 1.00 59.06 107 ALA A C 1
ATOM 765 O O . ALA A 1 107 ? 2.045 9.318 -8.873 1.00 59.06 107 ALA A O 1
ATOM 766 N N . GLY A 1 108 ? 2.729 10.682 -7.227 1.00 56.28 108 GLY A N 1
ATOM 767 C CA . GLY A 1 108 ? 3.087 11.815 -8.075 1.00 56.28 108 GLY A CA 1
ATOM 768 C C . GLY A 1 108 ? 4.273 11.507 -8.985 1.00 56.28 108 GLY A C 1
ATOM 769 O O . GLY A 1 108 ? 4.230 11.840 -10.168 1.00 56.28 108 GLY A O 1
ATOM 770 N N . GLY A 1 109 ? 5.297 10.807 -8.486 1.00 63.12 109 GLY A N 1
ATOM 771 C CA . GLY A 1 109 ? 6.468 10.385 -9.262 1.00 63.12 109 GLY A CA 1
ATOM 772 C C . GLY A 1 109 ? 6.141 9.336 -10.328 1.00 63.12 109 GLY A C 1
ATOM 773 O O . GLY A 1 109 ? 6.548 9.475 -11.480 1.00 63.12 109 GLY A O 1
ATOM 774 N N . VAL A 1 110 ? 5.343 8.323 -9.980 1.00 59.69 110 VAL A N 1
ATOM 775 C CA . VAL A 1 110 ? 4.949 7.255 -10.913 1.00 59.69 110 VAL A CA 1
ATOM 776 C C . VAL A 1 110 ? 3.953 7.773 -11.955 1.00 59.69 110 VAL A C 1
ATOM 778 O O . VAL A 1 110 ? 4.136 7.525 -13.146 1.00 59.69 110 VAL A O 1
ATOM 781 N N . GLY A 1 111 ? 2.946 8.556 -11.550 1.00 56.00 111 GLY A N 1
ATOM 782 C CA . GLY A 1 111 ? 1.955 9.118 -12.475 1.00 56.00 111 GLY A CA 1
ATOM 783 C C . GLY A 1 111 ? 2.564 10.095 -13.486 1.00 56.00 111 GLY A C 1
ATOM 784 O O . GLY A 1 111 ? 2.251 10.046 -14.676 1.00 56.00 111 GLY A O 1
ATOM 785 N N . SER A 1 112 ? 3.491 10.945 -13.035 1.00 52.56 112 SER A N 1
ATOM 786 C CA . SER A 1 112 ? 4.169 11.931 -13.884 1.00 52.56 112 SER A CA 1
ATOM 787 C C . SER A 1 112 ? 5.149 11.310 -14.884 1.00 52.56 112 SER A C 1
ATOM 789 O O . SER A 1 112 ? 5.282 11.849 -15.989 1.00 52.56 112 SER A O 1
ATOM 791 N N . GLY A 1 113 ? 5.781 10.187 -14.519 1.00 53.88 113 GLY A N 1
ATOM 792 C CA . GLY A 1 113 ? 6.645 9.388 -15.390 1.00 53.88 113 GLY A CA 1
ATOM 793 C C . GLY A 1 113 ? 5.862 8.551 -16.405 1.00 53.88 113 GLY A C 1
ATOM 794 O O . GLY A 1 113 ? 6.190 8.571 -17.592 1.00 53.88 113 GLY A O 1
ATOM 795 N N . LEU A 1 114 ? 4.773 7.888 -15.988 1.00 53.34 114 LEU A N 1
ATOM 796 C CA . LEU A 1 114 ? 3.920 7.112 -16.903 1.00 53.34 114 LEU A CA 1
ATOM 797 C C . LEU A 1 114 ? 3.245 7.991 -17.963 1.00 53.34 114 LEU A C 1
ATOM 799 O O . LEU A 1 114 ? 3.177 7.598 -19.128 1.00 53.34 114 LEU A O 1
ATOM 803 N N . ALA A 1 115 ? 2.773 9.182 -17.581 1.00 60.19 115 ALA A N 1
ATOM 804 C CA . ALA A 1 115 ? 2.125 10.112 -18.506 1.00 60.19 115 ALA A CA 1
ATOM 805 C C . ALA A 1 115 ? 3.059 10.578 -19.634 1.00 60.19 115 ALA A C 1
ATOM 807 O O . ALA A 1 115 ? 2.594 10.854 -20.738 1.00 60.19 115 ALA A O 1
ATOM 808 N N . GLN A 1 116 ? 4.366 10.653 -19.369 1.00 64.88 116 GLN A N 1
ATOM 809 C CA . GLN A 1 116 ? 5.346 11.163 -20.330 1.00 64.88 116 GLN A CA 1
ATOM 810 C C . GLN A 1 116 ? 6.096 10.067 -21.086 1.00 64.88 116 GLN A C 1
ATOM 812 O O . GLN A 1 116 ? 6.404 10.250 -22.262 1.00 64.88 116 GLN A O 1
ATOM 817 N N . HIS A 1 117 ? 6.353 8.921 -20.454 1.00 55.81 117 HIS A N 1
ATOM 818 C CA . HIS A 1 117 ? 7.225 7.884 -21.015 1.00 55.81 117 HIS A CA 1
ATOM 819 C C . HIS A 1 117 ? 6.561 6.505 -21.162 1.00 55.81 117 HIS A C 1
ATOM 821 O O . HIS A 1 117 ? 7.184 5.588 -21.690 1.00 55.81 117 HIS A O 1
ATOM 827 N N . GLY A 1 118 ? 5.293 6.338 -20.768 1.00 55.16 118 GLY A N 1
ATOM 828 C CA . GLY A 1 118 ? 4.584 5.065 -20.923 1.00 55.16 118 GLY A CA 1
ATOM 829 C C . GLY A 1 118 ? 4.331 4.674 -22.394 1.00 55.16 118 GLY A C 1
ATOM 830 O O . GLY A 1 118 ? 4.247 5.549 -23.264 1.00 55.16 118 GLY A O 1
ATOM 831 N N . PRO A 1 119 ? 4.173 3.374 -22.717 1.00 58.50 119 PRO A N 1
ATOM 832 C CA . PRO A 1 119 ? 3.658 2.925 -24.016 1.00 58.50 119 PRO A CA 1
ATOM 833 C C . PRO A 1 119 ? 2.258 3.508 -24.284 1.00 58.50 119 PRO A C 1
ATOM 835 O O . PRO A 1 119 ? 1.569 3.913 -23.349 1.00 58.50 119 PRO A O 1
ATOM 838 N N . ARG A 1 120 ? 1.815 3.571 -25.551 1.00 64.00 120 ARG A N 1
ATOM 839 C CA . ARG A 1 120 ? 0.588 4.297 -25.967 1.00 64.00 120 ARG A CA 1
ATOM 840 C C . ARG A 1 120 ? -0.665 3.979 -25.119 1.00 64.00 120 ARG A C 1
ATOM 842 O O . ARG A 1 120 ? -1.456 4.886 -24.897 1.00 64.00 120 ARG A O 1
ATOM 849 N N . GLY A 1 121 ? -0.806 2.762 -24.577 1.00 50.38 121 GLY A N 1
ATOM 850 C CA . GLY A 1 121 ? -1.882 2.402 -23.634 1.00 50.38 121 GLY A CA 1
ATOM 851 C C . GLY A 1 121 ? -1.701 2.929 -22.198 1.00 50.38 121 GLY A C 1
ATOM 852 O O . GLY A 1 121 ? -2.664 3.348 -21.564 1.00 50.38 121 GLY A O 1
ATOM 853 N N . ALA A 1 122 ? -0.467 2.995 -21.693 1.00 44.62 122 ALA A N 1
ATOM 854 C CA . ALA A 1 122 ? -0.146 3.506 -20.356 1.00 44.62 122 ALA A CA 1
ATOM 855 C C . ALA A 1 122 ? -0.147 5.045 -20.282 1.00 44.62 122 ALA A C 1
ATOM 857 O O . ALA A 1 122 ? -0.415 5.608 -19.220 1.00 44.62 122 ALA A O 1
ATOM 858 N N . ARG A 1 123 ? 0.080 5.739 -21.410 1.00 60.84 123 ARG A N 1
ATOM 859 C CA . ARG A 1 123 ? -0.092 7.204 -21.489 1.00 60.84 123 ARG A CA 1
ATOM 860 C C . ARG A 1 123 ? -1.531 7.621 -21.213 1.00 60.84 123 ARG A C 1
ATOM 862 O O . ARG A 1 123 ? -1.725 8.660 -20.599 1.00 60.84 123 ARG A O 1
ATOM 869 N N . GLY A 1 124 ? -2.517 6.803 -21.594 1.00 50.94 124 GLY A N 1
ATOM 870 C CA . GLY A 1 124 ? -3.930 7.048 -21.290 1.00 50.94 124 GLY A CA 1
ATOM 871 C C . GLY A 1 124 ? -4.222 7.012 -19.787 1.00 50.94 124 GLY A C 1
ATOM 872 O O . GLY A 1 124 ? -4.902 7.892 -19.272 1.00 50.94 124 GLY A O 1
ATOM 873 N N . VAL A 1 125 ? -3.622 6.064 -19.059 1.00 48.56 125 VAL A N 1
ATOM 874 C CA . VAL A 1 125 ? -3.713 5.987 -17.589 1.00 48.56 125 VAL A CA 1
ATOM 875 C C . VAL A 1 125 ? -2.976 7.160 -16.935 1.00 48.56 125 VAL A C 1
ATOM 877 O O . VAL A 1 125 ? -3.507 7.795 -16.027 1.00 48.56 125 VAL A O 1
ATOM 880 N N . GLY A 1 126 ? -1.789 7.513 -17.434 1.00 44.81 126 GLY A N 1
ATOM 881 C CA . GLY A 1 126 ? -1.034 8.672 -16.953 1.00 44.81 126 GLY A CA 1
ATOM 882 C C . GLY A 1 126 ? -1.739 10.012 -17.212 1.00 44.81 126 GLY A C 1
ATOM 883 O O . GLY A 1 126 ? -1.745 10.873 -16.336 1.00 44.81 126 GLY A O 1
ATOM 884 N N . GLN A 1 127 ? -2.382 10.183 -18.370 1.00 55.19 127 GLN A N 1
ATOM 885 C CA . GLN A 1 127 ? -3.189 11.364 -18.695 1.00 55.19 127 GLN A CA 1
ATOM 886 C C . GLN A 1 127 ? -4.504 11.401 -17.911 1.00 55.19 127 GLN A C 1
ATOM 888 O O . GLN A 1 127 ? -4.914 12.481 -17.503 1.00 55.19 127 GLN A O 1
ATOM 893 N N . ALA A 1 128 ? -5.128 10.256 -17.623 1.00 49.69 128 ALA A N 1
ATOM 894 C CA . ALA A 1 128 ? -6.305 10.190 -16.758 1.00 49.69 128 ALA A CA 1
ATOM 895 C C . ALA A 1 128 ? -5.963 10.555 -15.302 1.00 49.69 128 ALA A C 1
ATOM 897 O O . ALA A 1 128 ? -6.648 11.374 -14.696 1.00 49.69 128 ALA A O 1
ATOM 898 N N . ILE A 1 129 ? -4.862 10.026 -14.756 1.00 49.44 129 ILE A N 1
ATOM 899 C CA . ILE A 1 129 ? -4.390 10.348 -13.398 1.00 49.44 129 ILE A CA 1
ATOM 900 C C . ILE A 1 129 ? -3.926 11.811 -13.316 1.00 49.44 129 ILE A C 1
ATOM 902 O O . ILE A 1 129 ? -4.291 12.521 -12.381 1.00 49.44 129 ILE A O 1
ATOM 906 N N . SER A 1 130 ? -3.180 12.303 -14.313 1.00 49.56 130 SER A N 1
ATOM 907 C CA . SER A 1 130 ? -2.774 13.715 -14.387 1.00 49.56 130 SER A CA 1
ATOM 908 C C . SER A 1 130 ? -3.960 14.654 -14.630 1.00 49.56 130 SER A C 1
ATOM 910 O O . SER A 1 130 ? -3.936 15.787 -14.154 1.00 49.56 130 SER A O 1
ATOM 912 N N . GLY A 1 131 ? -4.986 14.195 -15.348 1.00 50.31 131 GLY A N 1
ATOM 913 C CA . GLY A 1 131 ? -6.246 14.899 -15.558 1.00 50.31 131 GLY A CA 1
ATOM 914 C C . GLY A 1 131 ? -6.986 15.075 -14.242 1.00 50.31 131 GLY A C 1
ATOM 915 O O . GLY A 1 131 ? -7.270 16.208 -13.876 1.00 50.31 131 GLY A O 1
ATOM 916 N N . VAL A 1 132 ? -7.165 13.990 -13.475 1.00 41.06 132 VAL A N 1
ATOM 917 C CA . VAL A 1 132 ? -7.794 14.007 -12.142 1.00 41.06 132 VAL A CA 1
ATOM 918 C C . VAL A 1 132 ? -7.044 14.928 -11.174 1.00 41.06 132 VAL A C 1
ATOM 920 O O . VAL A 1 132 ? -7.681 15.709 -10.469 1.00 41.06 132 VAL A O 1
ATOM 923 N N . VAL A 1 133 ? -5.707 14.910 -11.181 1.00 43.28 133 VAL A N 1
ATOM 924 C CA . VAL A 1 133 ? -4.879 15.764 -10.310 1.00 43.28 133 VAL A CA 1
ATOM 925 C C . VAL A 1 133 ? -4.923 17.244 -10.727 1.00 43.28 133 VAL A C 1
ATOM 927 O O . VAL A 1 133 ? -4.994 18.108 -9.854 1.00 43.28 133 VAL A O 1
ATOM 930 N N . ASN A 1 134 ? -4.990 17.564 -12.025 1.00 43.91 134 ASN A N 1
ATOM 931 C CA . ASN A 1 134 ? -5.171 18.948 -12.488 1.00 43.91 134 ASN A CA 1
ATOM 932 C C . ASN A 1 134 ? -6.609 19.465 -12.281 1.00 43.91 134 ASN A C 1
ATOM 934 O O . ASN A 1 134 ? -6.780 20.639 -11.963 1.00 43.91 134 ASN A O 1
ATOM 938 N N . THR A 1 135 ? -7.641 18.614 -12.358 1.00 42.97 135 THR A N 1
ATOM 939 C CA . THR A 1 135 ? -9.020 18.992 -11.976 1.00 42.97 135 THR A CA 1
ATOM 940 C C . THR A 1 135 ? -9.234 19.083 -10.466 1.00 42.97 135 THR A C 1
ATOM 942 O O . THR A 1 135 ? -10.087 19.841 -10.014 1.00 42.97 135 THR A O 1
ATOM 945 N N . ALA A 1 136 ? -8.450 18.372 -9.652 1.00 38.19 136 ALA A N 1
ATOM 946 C CA . ALA A 1 136 ? -8.470 18.561 -8.201 1.00 38.19 136 ALA A CA 1
ATOM 947 C C . ALA A 1 136 ? -7.810 19.895 -7.789 1.00 38.19 136 ALA A C 1
ATOM 949 O O . ALA A 1 136 ? -8.209 20.493 -6.791 1.00 38.19 136 ALA A O 1
ATOM 950 N N . GLY A 1 137 ? -6.860 20.401 -8.588 1.00 39.56 137 GLY A N 1
ATOM 951 C CA . GLY A 1 137 ? -6.243 21.722 -8.414 1.00 39.56 137 GLY A CA 1
ATOM 952 C C . GLY A 1 137 ? -7.142 22.909 -8.787 1.00 39.56 137 GLY A C 1
ATOM 953 O O . GLY A 1 137 ? -6.944 24.002 -8.265 1.00 39.56 137 GLY A O 1
ATOM 954 N N . THR A 1 138 ? -8.168 22.714 -9.623 1.00 43.62 138 THR A N 1
ATOM 955 C CA . THR A 1 138 ? -9.163 23.759 -9.940 1.00 43.62 138 THR A CA 1
ATOM 956 C C . THR A 1 138 ? -10.341 23.790 -8.960 1.00 43.62 138 THR A C 1
ATOM 958 O O . THR A 1 138 ? -11.133 24.731 -8.969 1.00 43.62 138 THR A O 1
ATOM 961 N N . LEU A 1 139 ? -10.430 22.809 -8.055 1.00 41.56 139 LEU A N 1
ATOM 962 C CA . LEU A 1 139 ? -11.467 22.719 -7.022 1.00 41.56 139 LEU A CA 1
ATOM 963 C C . LEU A 1 139 ? -11.086 23.393 -5.694 1.00 41.56 139 LEU A C 1
ATOM 965 O O . LEU A 1 139 ? -11.959 23.602 -4.854 1.00 41.56 139 LEU A O 1
ATOM 969 N N . THR A 1 140 ? -9.822 23.782 -5.500 1.00 48.69 140 THR A N 1
ATOM 970 C CA . THR A 1 140 ? -9.358 24.419 -4.253 1.00 48.69 140 THR A CA 1
ATOM 971 C C . THR A 1 140 ? -9.205 25.938 -4.327 1.00 48.69 140 THR A C 1
ATOM 973 O O . THR A 1 140 ? -8.864 26.554 -3.317 1.00 48.69 140 THR A O 1
ATOM 976 N N . GLY A 1 141 ? -9.548 26.598 -5.441 1.00 42.28 141 GLY A N 1
ATOM 977 C CA . GLY A 1 141 ? -9.581 28.058 -5.418 1.00 42.28 141 GLY A CA 1
ATOM 978 C C . GLY A 1 141 ? -9.924 28.767 -6.720 1.00 42.28 141 GLY A C 1
ATOM 979 O O . GLY A 1 141 ? -9.053 28.985 -7.550 1.00 42.28 141 GLY A O 1
ATOM 980 N N . ARG A 1 142 ? -11.150 29.308 -6.744 1.00 47.31 142 ARG A N 1
ATOM 981 C CA . ARG A 1 142 ? -11.554 30.552 -7.431 1.00 47.31 142 ARG A CA 1
ATOM 982 C C . ARG A 1 142 ? -12.033 30.433 -8.890 1.00 47.31 142 ARG A C 1
ATOM 984 O O . ARG A 1 142 ? -11.354 30.833 -9.819 1.00 47.31 142 ARG A O 1
ATOM 991 N N . GLY A 1 143 ? -13.315 30.072 -9.015 1.00 41.78 143 GLY A N 1
ATOM 992 C CA . GLY A 1 143 ? -14.254 30.709 -9.951 1.00 41.78 143 GLY A CA 1
ATOM 993 C C . GLY A 1 143 ? -14.371 30.092 -11.346 1.00 41.78 143 GLY A C 1
ATOM 994 O O . GLY A 1 143 ? -13.584 30.396 -12.229 1.00 41.78 143 GLY A O 1
ATOM 995 N N . GLY A 1 144 ? -15.433 29.317 -11.572 1.00 36.97 144 GLY A N 1
ATOM 996 C CA . GLY A 1 144 ? -15.841 28.884 -12.911 1.00 36.97 144 GLY A CA 1
ATOM 997 C C . GLY A 1 144 ? -17.046 27.951 -12.862 1.00 36.97 144 GLY A C 1
ATOM 998 O O . GLY A 1 144 ? -16.895 26.738 -12.778 1.00 36.97 144 GLY A O 1
ATOM 999 N N . MET A 1 145 ? -18.251 28.522 -12.851 1.00 45.06 145 MET A N 1
ATOM 1000 C CA . MET A 1 145 ? -19.509 27.788 -13.005 1.00 45.06 145 MET A CA 1
ATOM 1001 C C . MET A 1 145 ? -19.647 27.265 -14.442 1.00 45.06 145 MET A C 1
ATOM 1003 O O . MET A 1 145 ? -19.547 28.072 -15.357 1.00 45.06 145 MET A O 1
ATOM 1007 N N . ALA A 1 146 ? -19.921 25.963 -14.611 1.00 47.34 146 ALA A N 1
ATOM 1008 C CA . ALA A 1 146 ? -20.746 25.331 -15.665 1.00 47.34 146 ALA A CA 1
ATOM 1009 C C . ALA A 1 146 ? -20.224 23.918 -15.991 1.00 47.34 146 ALA A C 1
ATOM 1011 O O . ALA A 1 146 ? -19.192 23.762 -16.633 1.00 47.34 146 ALA A O 1
ATOM 1012 N N . GLY A 1 147 ? -20.942 22.869 -15.576 1.00 40.47 147 GLY A N 1
ATOM 1013 C CA . GLY A 1 147 ? -20.574 21.498 -15.962 1.00 40.47 147 GLY A CA 1
ATOM 1014 C C . GLY A 1 147 ? -21.332 20.361 -15.278 1.00 40.47 147 GLY A C 1
ATOM 1015 O O . GLY A 1 147 ? -20.816 19.253 -15.184 1.00 40.47 147 GLY A O 1
ATOM 1016 N N . GLY A 1 148 ? -22.543 20.599 -14.769 1.00 44.75 148 GLY A N 1
ATOM 1017 C CA . GLY A 1 148 ? -23.382 19.549 -14.190 1.00 44.75 148 GLY A CA 1
ATOM 1018 C C . GLY A 1 148 ? -24.203 18.833 -15.260 1.00 44.75 148 GLY A C 1
ATOM 1019 O O . GLY A 1 148 ? -25.365 19.169 -15.429 1.00 44.75 148 GLY A O 1
ATOM 1020 N N . ALA A 1 149 ? -23.611 17.884 -15.996 1.00 41.22 149 ALA A N 1
ATOM 1021 C CA . ALA A 1 149 ? -24.364 16.932 -16.838 1.00 41.22 149 ALA A CA 1
ATOM 1022 C C . ALA A 1 149 ? -23.556 15.705 -17.317 1.00 41.22 149 ALA A C 1
ATOM 1024 O O . ALA A 1 149 ? -24.151 14.687 -17.661 1.00 41.22 149 ALA A O 1
ATOM 1025 N N . MET A 1 150 ? -22.217 15.736 -17.322 1.00 46.44 150 MET A N 1
ATOM 1026 C CA . MET A 1 150 ? -21.423 14.636 -17.908 1.00 46.44 150 MET A CA 1
ATOM 1027 C C . MET A 1 150 ? -21.213 13.403 -17.008 1.00 46.44 150 MET A C 1
ATOM 1029 O O . MET A 1 150 ? -20.732 12.380 -17.487 1.00 46.44 150 MET A O 1
ATOM 1033 N N . GLY A 1 151 ? -21.599 13.443 -15.729 1.00 47.81 151 GLY A N 1
ATOM 1034 C CA . GLY A 1 151 ? -21.373 12.323 -14.801 1.00 47.81 151 GLY A CA 1
ATOM 1035 C C . GLY A 1 151 ? -22.294 11.110 -14.999 1.00 47.81 151 GLY A C 1
ATOM 1036 O O . GLY A 1 151 ? -21.953 10.016 -14.565 1.00 47.81 151 GLY A O 1
ATOM 1037 N N . ALA A 1 152 ? -23.443 11.279 -15.662 1.00 49.03 152 ALA A N 1
ATOM 1038 C CA . ALA A 1 152 ? -24.451 10.220 -15.802 1.00 49.03 152 ALA A CA 1
ATOM 1039 C C . ALA A 1 152 ? -24.421 9.502 -17.164 1.00 49.03 152 ALA A C 1
ATOM 1041 O O . ALA A 1 152 ? -24.957 8.405 -17.286 1.00 49.03 152 ALA A O 1
ATOM 1042 N N . LEU A 1 153 ? -23.783 10.086 -18.187 1.00 41.16 153 LEU A N 1
ATOM 1043 C CA . LEU A 1 153 ? -23.694 9.464 -19.515 1.00 41.16 153 LEU A CA 1
ATOM 1044 C C . LEU A 1 153 ? -22.485 8.520 -19.651 1.00 41.16 153 LEU A C 1
ATOM 1046 O O . LEU A 1 153 ? -22.529 7.577 -20.441 1.00 41.16 153 LEU A O 1
ATOM 1050 N N . SER A 1 154 ? -21.435 8.722 -18.843 1.00 47.62 154 SER A N 1
ATOM 1051 C CA . SER A 1 154 ? -20.234 7.870 -18.844 1.00 47.62 154 SER A CA 1
ATOM 1052 C C . SER A 1 154 ? -20.494 6.451 -18.322 1.00 47.62 154 SER A C 1
ATOM 1054 O O . SER A 1 154 ? -19.735 5.541 -18.643 1.00 47.62 154 SER A O 1
ATOM 1056 N N . SER A 1 155 ? -21.553 6.244 -17.537 1.00 50.84 155 SER A N 1
ATOM 1057 C CA . SER A 1 155 ? -21.967 4.928 -17.038 1.00 50.84 155 SER A CA 1
ATOM 1058 C C . SER A 1 155 ? -22.911 4.188 -17.993 1.00 50.84 155 SER A C 1
ATOM 1060 O O . SER A 1 155 ? -23.054 2.975 -17.872 1.00 50.84 155 SER A O 1
ATOM 1062 N N . LEU A 1 156 ? -23.525 4.882 -18.962 1.00 45.12 156 LEU A N 1
ATOM 1063 C CA . LEU A 1 156 ? -24.522 4.292 -19.862 1.00 45.12 156 LEU A CA 1
ATOM 1064 C C . LEU A 1 156 ? -23.945 3.894 -21.232 1.00 45.12 156 LEU A C 1
ATOM 1066 O O . LEU A 1 156 ? -24.381 2.899 -21.803 1.00 45.12 156 LEU A O 1
ATOM 1070 N N . LEU A 1 157 ? -22.935 4.605 -21.748 1.00 46.38 157 LEU A N 1
ATOM 1071 C CA . LEU A 1 157 ? -22.351 4.313 -23.070 1.00 46.38 157 LEU A CA 1
ATOM 1072 C C . LEU A 1 157 ? -21.207 3.272 -23.070 1.00 46.38 157 LEU A C 1
ATOM 1074 O O . LEU A 1 157 ? -20.666 2.970 -24.129 1.00 46.38 157 LEU A O 1
ATOM 1078 N N . GLY A 1 158 ? -20.850 2.696 -21.915 1.00 45.66 158 GLY A N 1
ATOM 1079 C CA . GLY A 1 158 ? -19.820 1.646 -21.789 1.00 45.66 158 GLY A CA 1
ATOM 1080 C C . GLY A 1 158 ? -20.351 0.220 -21.583 1.00 45.66 158 GLY A C 1
ATOM 1081 O O . GLY A 1 158 ? -19.569 -0.710 -21.393 1.00 45.66 158 GLY A O 1
ATOM 1082 N N . SER A 1 159 ? -21.675 0.032 -21.591 1.00 48.03 159 SER A N 1
ATOM 1083 C CA . SER A 1 159 ? -22.353 -1.235 -21.284 1.00 48.03 159 SER A CA 1
ATOM 1084 C C . SER A 1 159 ? -22.378 -2.172 -22.499 1.00 48.03 159 SER A C 1
ATOM 1086 O O . SER A 1 159 ? -23.384 -2.330 -23.187 1.00 48.03 159 SER A O 1
ATOM 1088 N N . GLY A 1 160 ? -21.223 -2.769 -22.784 1.00 44.44 160 GLY A N 1
ATOM 1089 C CA . GLY A 1 160 ? -21.037 -3.762 -23.837 1.00 44.44 160 GLY A CA 1
ATOM 1090 C C . GLY A 1 160 ? -19.919 -4.740 -23.481 1.00 44.44 160 GLY A C 1
ATOM 1091 O O . GLY A 1 160 ? -18.853 -4.711 -24.084 1.00 44.44 160 GLY A O 1
ATOM 1092 N N . GLY A 1 161 ? -20.147 -5.597 -22.482 1.00 50.00 161 GLY A N 1
ATOM 1093 C CA . GLY A 1 161 ? -19.464 -6.896 -22.383 1.00 50.00 161 GLY A CA 1
ATOM 1094 C C . GLY A 1 161 ? -18.038 -6.953 -21.820 1.00 50.00 161 GLY A C 1
ATOM 1095 O O . GLY A 1 161 ? -17.360 -7.952 -22.043 1.00 50.00 161 GLY A O 1
ATOM 1096 N N . ARG A 1 162 ? -17.562 -5.953 -21.068 1.00 51.88 162 ARG A N 1
ATOM 1097 C CA .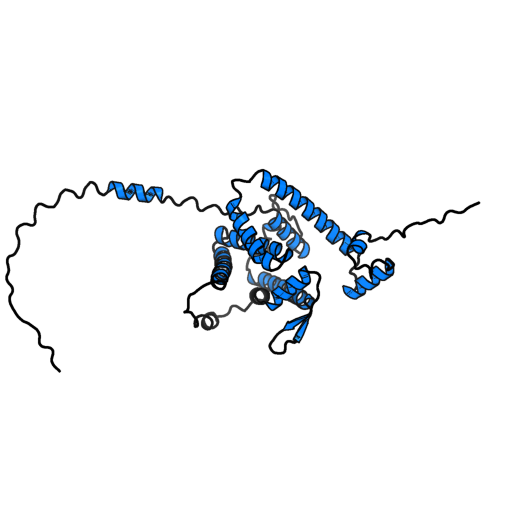 ARG A 1 162 ? -16.310 -6.061 -20.293 1.00 51.88 162 ARG A CA 1
ATOM 1098 C C . ARG A 1 162 ? -16.604 -5.758 -18.832 1.00 51.88 162 ARG A C 1
ATOM 1100 O O . ARG A 1 162 ? -16.928 -4.626 -18.490 1.00 51.88 162 ARG A O 1
ATOM 1107 N N . GLY A 1 163 ? -16.586 -6.808 -18.014 1.00 55.09 163 GLY A N 1
ATOM 1108 C CA . GLY A 1 163 ? -16.935 -6.754 -16.600 1.00 55.09 163 GLY A CA 1
ATOM 1109 C C . GLY A 1 163 ? -16.143 -5.680 -15.860 1.00 55.09 163 GLY A C 1
ATOM 1110 O O . GLY A 1 163 ? -14.966 -5.461 -16.136 1.00 55.09 163 GLY A O 1
ATOM 1111 N N . SER A 1 164 ? -16.819 -5.012 -14.927 1.00 68.19 164 SER A N 1
ATOM 1112 C CA . SER A 1 164 ? -16.213 -4.206 -13.868 1.00 68.19 164 SER A CA 1
ATOM 1113 C C . SER A 1 164 ? -15.244 -5.090 -13.078 1.00 68.19 164 SER A C 1
ATOM 1115 O O . SER A 1 164 ? -15.628 -5.669 -12.065 1.00 68.19 164 SER A O 1
ATOM 1117 N N . GLY A 1 165 ? -14.016 -5.239 -13.572 1.00 88.19 165 GLY A N 1
ATOM 1118 C CA . GLY A 1 165 ? -13.016 -6.085 -12.936 1.00 88.19 165 GLY A CA 1
ATOM 1119 C C . GLY A 1 165 ? -12.660 -5.571 -11.544 1.00 88.19 165 GLY A C 1
ATOM 1120 O O . GLY A 1 165 ? -12.738 -4.361 -11.283 1.00 88.19 165 GLY A O 1
ATOM 1121 N N . ALA A 1 166 ? -12.239 -6.464 -10.659 1.00 88.19 166 ALA A N 1
ATOM 1122 C CA . ALA A 1 166 ? -11.706 -6.176 -9.333 1.00 88.19 166 ALA A CA 1
ATOM 1123 C C . ALA A 1 166 ? -10.670 -5.038 -9.338 1.00 88.19 166 ALA A C 1
ATOM 1125 O O . ALA A 1 166 ? -10.663 -4.218 -8.420 1.00 88.19 166 ALA A O 1
ATOM 1126 N N . ALA A 1 167 ? -9.879 -4.888 -10.407 1.00 85.88 167 ALA A N 1
ATOM 1127 C CA . ALA A 1 167 ? -8.968 -3.751 -10.576 1.00 85.88 167 ALA A CA 1
ATOM 1128 C C . ALA A 1 167 ? -9.693 -2.386 -10.601 1.00 85.88 167 ALA A C 1
ATOM 1130 O O . ALA A 1 167 ? -9.252 -1.425 -9.968 1.00 85.88 167 ALA A O 1
ATOM 1131 N N . SER A 1 168 ? -10.834 -2.287 -11.292 1.00 88.31 168 SER A N 1
ATOM 1132 C CA . SER A 1 168 ? -11.647 -1.062 -11.327 1.00 88.31 168 SER A CA 1
ATOM 1133 C C . SER A 1 168 ? -12.323 -0.788 -9.979 1.00 88.31 168 SER A C 1
ATOM 1135 O O . SER A 1 168 ? -12.367 0.358 -9.525 1.00 88.31 168 SER A O 1
ATOM 1137 N N . THR A 1 169 ? -12.757 -1.842 -9.284 1.00 92.31 169 THR A N 1
ATOM 1138 C CA . THR A 1 169 ? -13.297 -1.761 -7.920 1.00 92.31 169 THR A CA 1
ATOM 1139 C C . THR A 1 169 ? -12.238 -1.285 -6.928 1.00 92.31 169 THR A C 1
ATOM 1141 O O . THR A 1 169 ? -12.516 -0.389 -6.133 1.00 92.31 169 THR A O 1
ATOM 1144 N N . LEU A 1 170 ? -11.011 -1.809 -7.009 1.00 93.06 170 LEU A N 1
ATOM 1145 C CA . LEU A 1 170 ? -9.876 -1.377 -6.193 1.00 93.06 170 LEU A CA 1
ATOM 1146 C C . LEU A 1 170 ? -9.586 0.114 -6.394 1.00 93.06 170 LEU A C 1
ATOM 1148 O O . LEU A 1 170 ? -9.484 0.858 -5.419 1.00 93.06 170 LEU A O 1
ATOM 1152 N N . MET A 1 171 ? -9.519 0.568 -7.649 1.00 92.25 171 MET A N 1
ATOM 1153 C CA . MET A 1 171 ? -9.298 1.982 -7.967 1.00 92.25 171 MET A CA 1
ATOM 1154 C C . MET A 1 171 ? -10.425 2.873 -7.441 1.00 92.25 171 MET A C 1
ATOM 1156 O O . MET A 1 171 ? -10.160 3.926 -6.856 1.00 92.25 171 MET A O 1
ATOM 1160 N N . ASN A 1 172 ? -11.677 2.427 -7.568 1.00 93.75 172 ASN A N 1
ATOM 1161 C CA . ASN A 1 172 ? -12.815 3.123 -6.979 1.00 93.75 172 ASN A CA 1
ATOM 1162 C C . ASN A 1 172 ? -12.691 3.200 -5.453 1.00 93.75 172 ASN A C 1
ATOM 1164 O O . ASN A 1 172 ? -12.835 4.285 -4.899 1.00 93.75 172 ASN A O 1
ATOM 1168 N N . VAL A 1 173 ? -12.358 2.104 -4.764 1.00 95.06 173 VAL A N 1
ATOM 1169 C CA . VAL A 1 173 ? -12.173 2.088 -3.301 1.00 95.06 173 VAL A CA 1
ATOM 1170 C C . VAL A 1 173 ? -11.038 3.015 -2.864 1.00 95.06 173 VAL A C 1
ATOM 1172 O O . VAL A 1 173 ? -11.220 3.768 -1.908 1.00 95.06 173 VAL A O 1
ATOM 1175 N N . LEU A 1 174 ? -9.905 3.026 -3.567 1.00 94.69 174 LEU A N 1
ATOM 1176 C CA . LEU A 1 174 ? -8.769 3.911 -3.270 1.00 94.69 174 LEU A CA 1
ATOM 1177 C C . LEU A 1 174 ? -9.100 5.398 -3.467 1.00 94.69 174 LEU A C 1
ATOM 1179 O O . LEU A 1 174 ? -8.580 6.253 -2.747 1.00 94.69 174 LEU A O 1
ATOM 1183 N N . SER A 1 175 ? -9.990 5.717 -4.410 1.00 92.81 175 SER A N 1
ATOM 1184 C CA . SER A 1 175 ? -10.445 7.092 -4.650 1.00 92.81 175 SER A CA 1
ATOM 1185 C C . SER A 1 175 ? -11.383 7.628 -3.559 1.00 92.81 175 SER A C 1
ATOM 1187 O O . SER A 1 175 ? -11.592 8.838 -3.463 1.00 92.81 175 SER A O 1
ATOM 1189 N N . ARG A 1 176 ? -11.939 6.751 -2.711 1.00 95.94 176 ARG A N 1
ATOM 1190 C CA . ARG A 1 176 ? -12.897 7.149 -1.677 1.00 95.94 176 ARG A CA 1
ATOM 1191 C C . ARG A 1 176 ? -12.204 7.852 -0.505 1.00 95.94 176 ARG A C 1
ATOM 1193 O O . ARG A 1 176 ? -11.207 7.340 0.016 1.00 95.94 176 ARG A O 1
ATOM 1200 N N . PRO A 1 177 ? -12.754 8.976 -0.009 1.00 95.31 177 PRO A N 1
ATOM 1201 C CA . PRO A 1 177 ? -12.162 9.713 1.105 1.00 95.31 177 PRO A CA 1
ATOM 1202 C C . PRO A 1 177 ? -12.140 8.896 2.404 1.00 95.31 177 PRO A C 1
ATOM 1204 O O . PRO A 1 177 ? -11.265 9.098 3.243 1.00 95.31 177 PRO A O 1
ATOM 1207 N N . GLU A 1 178 ? -13.071 7.957 2.591 1.00 96.69 178 GLU A N 1
ATOM 1208 C CA . GLU A 1 178 ? -13.099 7.091 3.772 1.00 96.69 178 GLU A CA 1
ATOM 1209 C C . GLU A 1 178 ? -11.904 6.129 3.800 1.00 96.69 178 GLU A C 1
ATOM 1211 O O . GLU A 1 178 ? -11.261 5.989 4.839 1.00 96.69 178 GLU A O 1
ATOM 1216 N N . THR A 1 179 ? -11.543 5.552 2.650 1.00 96.19 179 THR A N 1
ATOM 1217 C CA . THR A 1 179 ? -10.361 4.691 2.502 1.00 96.19 179 THR A CA 1
ATOM 1218 C C . THR A 1 179 ? -9.075 5.474 2.745 1.00 96.19 179 THR A C 1
ATOM 1220 O O . THR A 1 179 ? -8.182 5.000 3.442 1.00 96.19 179 THR A O 1
ATOM 1223 N N . GLN A 1 180 ? -8.986 6.706 2.237 1.00 95.81 180 GLN A N 1
ATOM 1224 C CA . GLN A 1 180 ? -7.823 7.568 2.469 1.00 95.81 180 GLN A CA 1
ATOM 1225 C C . GLN A 1 180 ? -7.653 7.912 3.953 1.00 95.81 180 GLN A C 1
ATOM 1227 O O . GLN A 1 180 ? -6.538 7.854 4.469 1.00 95.81 180 GLN A O 1
ATOM 1232 N N . ARG A 1 181 ? -8.749 8.207 4.666 1.00 96.38 181 ARG A N 1
ATOM 1233 C CA . ARG A 1 181 ? -8.719 8.434 6.122 1.00 96.38 181 ARG A CA 1
ATOM 1234 C C . ARG A 1 181 ? -8.313 7.176 6.888 1.00 96.38 181 ARG A C 1
ATOM 1236 O O . ARG A 1 181 ? -7.555 7.284 7.847 1.00 96.38 181 ARG A O 1
ATOM 1243 N N . ALA A 1 182 ? -8.786 6.001 6.468 1.00 96.81 182 ALA A N 1
ATOM 1244 C CA . ALA A 1 182 ? -8.380 4.728 7.061 1.00 96.81 182 ALA A CA 1
ATOM 1245 C C . ALA A 1 182 ? -6.874 4.476 6.878 1.00 96.81 182 ALA A C 1
ATOM 1247 O O . ALA A 1 182 ? -6.183 4.147 7.840 1.00 96.81 182 ALA A O 1
ATOM 1248 N N . LEU A 1 183 ? -6.349 4.705 5.670 1.00 95.44 183 LEU A N 1
ATOM 1249 C CA . LEU A 1 183 ? -4.920 4.577 5.371 1.00 95.44 183 LEU A CA 1
ATOM 1250 C C . LEU A 1 183 ? -4.076 5.571 6.176 1.00 95.44 183 LEU A C 1
ATOM 1252 O O . LEU A 1 183 ? -3.069 5.176 6.751 1.00 95.44 183 LEU A O 1
ATOM 1256 N N . GLN A 1 184 ? -4.507 6.830 6.290 1.00 95.81 184 GLN A N 1
ATOM 1257 C CA . GLN A 1 184 ? -3.839 7.831 7.133 1.00 95.81 184 GLN A CA 1
ATOM 1258 C C . GLN A 1 184 ? -3.844 7.437 8.614 1.00 95.81 184 GLN A C 1
ATOM 1260 O O . GLN A 1 184 ? -2.841 7.629 9.300 1.00 95.81 184 GLN A O 1
ATOM 1265 N N . ALA A 1 185 ? -4.945 6.861 9.108 1.00 95.06 185 ALA A N 1
ATOM 1266 C CA . ALA A 1 185 ? -5.023 6.362 10.477 1.00 95.06 185 ALA A CA 1
ATOM 1267 C C . ALA A 1 185 ? -4.024 5.216 10.703 1.00 95.06 185 ALA A C 1
ATOM 1269 O O . ALA A 1 185 ? -3.230 5.288 11.639 1.00 95.06 185 ALA A O 1
ATOM 1270 N N . LEU A 1 186 ? -3.987 4.226 9.803 1.00 94.75 186 LEU A N 1
ATOM 1271 C CA . LEU A 1 186 ? -3.036 3.108 9.862 1.00 94.75 186 LEU A CA 1
ATOM 1272 C C . LEU A 1 186 ? -1.579 3.571 9.770 1.00 94.75 186 LEU A C 1
ATOM 1274 O O . LEU A 1 186 ? -0.748 3.133 10.558 1.00 94.75 186 LEU A O 1
ATOM 1278 N N . MET A 1 187 ? -1.276 4.502 8.864 1.00 92.19 187 MET A N 1
ATOM 1279 C CA . MET A 1 187 ? 0.039 5.144 8.763 1.00 92.19 187 MET A CA 1
ATOM 1280 C C . MET A 1 187 ? 0.437 5.860 10.059 1.00 92.19 187 MET A C 1
ATOM 1282 O O . MET A 1 187 ? 1.607 5.885 10.429 1.00 92.19 187 MET A O 1
ATOM 1286 N N . GLY A 1 188 ? -0.536 6.437 10.763 1.00 95.00 188 GLY A N 1
ATOM 1287 C CA . GLY A 1 188 ? -0.346 7.019 12.088 1.00 95.00 188 GLY A CA 1
ATOM 1288 C C . GLY A 1 188 ? -0.249 5.994 13.224 1.00 95.00 188 GLY A C 1
ATOM 1289 O O . GLY A 1 188 ? -0.208 6.410 14.379 1.00 95.00 188 GLY A O 1
ATOM 1290 N N . GLY A 1 189 ? -0.267 4.687 12.932 1.00 92.19 189 GLY A N 1
ATOM 1291 C CA . GLY A 1 189 ? -0.301 3.613 13.931 1.00 92.19 189 GLY A CA 1
ATOM 1292 C C . GLY A 1 189 ? -1.632 3.517 14.685 1.00 92.19 189 GLY A C 1
ATOM 1293 O O . GLY A 1 189 ? -1.701 2.927 15.759 1.00 92.19 189 GLY A O 1
ATOM 1294 N N . GLN A 1 190 ? -2.698 4.130 14.166 1.00 93.00 190 GLN A N 1
ATOM 1295 C CA . GLN A 1 190 ? -3.994 4.227 14.830 1.00 93.00 190 GLN A CA 1
ATOM 1296 C C . GLN A 1 190 ? -5.035 3.353 14.126 1.00 93.00 190 GLN A C 1
ATOM 1298 O O . GLN A 1 190 ? -5.369 3.577 12.966 1.00 93.00 190 GLN A O 1
ATOM 1303 N N . ASN A 1 191 ? -5.655 2.422 14.854 1.00 93.62 191 ASN A N 1
ATOM 1304 C CA . ASN A 1 191 ? -6.782 1.635 14.340 1.00 93.62 191 ASN A CA 1
ATOM 1305 C C . ASN A 1 191 ? -8.142 2.284 14.666 1.00 93.62 191 ASN A C 1
ATOM 1307 O O . ASN A 1 191 ? -9.016 1.677 15.286 1.00 93.62 191 ASN A O 1
ATOM 1311 N N . ARG A 1 192 ? -8.315 3.565 14.315 1.00 94.44 192 ARG A N 1
ATOM 1312 C CA . ARG A 1 192 ? -9.564 4.293 14.603 1.00 94.44 192 ARG A CA 1
ATOM 1313 C C . ARG A 1 192 ? -10.700 3.813 13.702 1.00 94.44 192 ARG A C 1
ATOM 1315 O O . ARG A 1 192 ? -10.499 3.562 12.517 1.00 94.44 192 ARG A O 1
ATOM 1322 N N . ALA A 1 193 ? -11.906 3.737 14.261 1.00 96.12 193 ALA A N 1
ATOM 1323 C CA . ALA A 1 193 ? -13.095 3.430 13.481 1.00 96.12 193 ALA A CA 1
ATOM 1324 C C . ALA A 1 193 ? -13.486 4.616 12.584 1.00 96.12 193 ALA A C 1
ATOM 1326 O O . ALA A 1 193 ? -13.622 5.749 13.049 1.00 96.12 193 ALA A O 1
ATOM 1327 N N . ILE A 1 194 ? -13.685 4.340 11.299 1.00 96.62 194 ILE A N 1
ATOM 1328 C CA . ILE A 1 194 ? -14.141 5.284 10.284 1.00 96.62 194 ILE A CA 1
ATOM 1329 C C . ILE A 1 194 ? -15.650 5.066 10.090 1.00 96.62 194 ILE A C 1
ATOM 1331 O O . ILE A 1 194 ? -16.062 3.945 9.785 1.00 96.62 194 ILE A O 1
ATOM 1335 N N . PRO A 1 195 ? -16.501 6.092 10.265 1.00 95.81 195 PRO A N 1
ATOM 1336 C CA . PRO A 1 195 ? -17.930 5.954 10.013 1.00 95.81 195 PRO A CA 1
ATOM 1337 C C . PRO A 1 195 ? -18.193 5.814 8.509 1.00 95.81 195 PRO A C 1
ATOM 1339 O O . PRO A 1 195 ? -17.776 6.668 7.724 1.00 95.81 195 PRO A O 1
ATOM 1342 N N . LEU A 1 196 ? -18.914 4.762 8.119 1.00 93.62 196 LEU A N 1
ATOM 1343 C CA . LEU A 1 196 ? -19.287 4.481 6.733 1.00 93.62 196 LEU A CA 1
ATOM 1344 C C . LEU A 1 196 ? -20.789 4.646 6.483 1.00 93.62 196 LEU A C 1
ATOM 1346 O O . LEU A 1 196 ? -21.630 4.293 7.311 1.00 93.62 196 LEU A O 1
ATOM 1350 N N . GLY A 1 197 ? -21.114 5.141 5.286 1.00 91.12 197 GLY A N 1
ATOM 1351 C CA . GLY A 1 197 ? -22.482 5.247 4.783 1.00 91.12 197 GLY A CA 1
ATOM 1352 C C . GLY A 1 197 ? -23.362 6.254 5.530 1.00 91.12 197 GLY A C 1
ATOM 1353 O O . GLY A 1 197 ? -22.929 6.977 6.427 1.00 91.12 197 GLY A O 1
ATOM 1354 N N . VAL A 1 198 ? -24.639 6.291 5.148 1.00 91.19 198 VAL A N 1
ATOM 1355 C CA . VAL A 1 198 ? -25.648 7.195 5.734 1.00 91.19 198 VAL A CA 1
ATOM 1356 C C . VAL A 1 198 ? -25.914 6.876 7.209 1.00 91.19 198 VAL A C 1
ATOM 1358 O O . VAL A 1 198 ? -26.151 7.781 8.003 1.00 91.19 198 VAL A O 1
ATOM 1361 N N . GLY A 1 199 ? -25.807 5.596 7.584 1.00 92.69 199 GLY A N 1
ATOM 1362 C CA . GLY A 1 199 ? -25.954 5.117 8.961 1.00 92.69 199 GLY A CA 1
ATOM 1363 C C . GLY A 1 199 ? -24.729 5.344 9.853 1.00 92.69 199 GLY A C 1
ATOM 1364 O O . GLY A 1 199 ? -24.790 5.020 11.035 1.00 92.69 199 GLY A O 1
ATOM 1365 N N . ARG A 1 200 ? -23.628 5.893 9.308 1.00 94.25 200 ARG A N 1
ATOM 1366 C CA . ARG A 1 200 ? -22.361 6.142 10.020 1.00 94.25 200 ARG A CA 1
ATOM 1367 C C . ARG A 1 200 ? -21.858 4.927 10.808 1.00 94.25 200 ARG A C 1
ATOM 1369 O O . ARG A 1 200 ? -21.325 5.080 11.906 1.00 94.25 200 ARG A O 1
ATOM 1376 N N . THR A 1 201 ? -22.013 3.728 10.252 1.00 97.06 201 THR A N 1
ATOM 1377 C CA . THR A 1 201 ? -21.576 2.495 10.911 1.00 97.06 201 THR A CA 1
ATOM 1378 C C . THR A 1 201 ? -20.058 2.547 11.106 1.00 97.06 201 THR A C 1
ATOM 1380 O O . THR A 1 201 ? -19.339 2.745 10.124 1.00 97.06 201 THR A O 1
ATOM 1383 N N . PRO A 1 202 ? -19.551 2.425 12.344 1.00 96.75 202 PRO A N 1
ATOM 1384 C CA . PRO A 1 202 ? -18.122 2.502 12.608 1.00 96.75 202 PRO A CA 1
ATOM 1385 C C . PRO A 1 202 ? -17.426 1.237 12.098 1.00 96.75 202 PRO A C 1
ATOM 1387 O O . PRO A 1 202 ? -17.758 0.133 12.521 1.00 96.75 202 PRO A O 1
ATOM 1390 N N . VAL A 1 203 ? -16.448 1.401 11.207 1.00 96.94 203 VAL A N 1
ATOM 1391 C CA . VAL A 1 203 ? -15.636 0.300 10.667 1.00 96.94 203 VAL A CA 1
ATOM 1392 C C . VAL A 1 203 ? -14.163 0.538 11.005 1.00 96.94 203 VAL A C 1
ATOM 1394 O O . VAL A 1 203 ? -13.664 1.630 10.733 1.00 96.94 203 VAL A O 1
ATOM 1397 N N . PRO A 1 204 ? -13.445 -0.428 11.608 1.00 96.69 204 PRO A N 1
ATOM 1398 C CA . PRO A 1 204 ? -12.043 -0.244 11.986 1.00 96.69 204 PRO A CA 1
ATOM 1399 C C . PRO A 1 204 ? -11.156 -0.022 10.755 1.00 96.69 204 PRO A C 1
ATOM 1401 O O . PRO A 1 204 ? -11.374 -0.633 9.708 1.00 96.69 204 PRO A O 1
ATOM 1404 N N . ALA A 1 205 ? -10.136 0.833 10.877 1.00 95.81 205 ALA A N 1
ATOM 1405 C CA . ALA A 1 205 ? -9.216 1.133 9.778 1.00 95.81 205 ALA A CA 1
ATOM 1406 C C . ALA A 1 205 ? -8.516 -0.129 9.235 1.00 95.81 205 ALA A C 1
ATOM 1408 O O . ALA A 1 205 ? -8.323 -0.249 8.026 1.00 95.81 205 ALA A O 1
ATOM 1409 N N . SER A 1 206 ? -8.228 -1.115 10.093 1.00 94.00 206 SER A N 1
ATOM 1410 C CA . SER A 1 206 ? -7.670 -2.413 9.690 1.00 94.00 206 SER A CA 1
ATOM 1411 C C . SER A 1 206 ? -8.561 -3.193 8.713 1.00 94.00 206 SER A C 1
ATOM 1413 O O . SER A 1 206 ? -8.042 -3.878 7.832 1.00 94.00 206 SER A O 1
ATOM 1415 N N . ALA A 1 207 ? -9.890 -3.044 8.784 1.00 95.00 207 ALA A N 1
ATOM 1416 C CA . ALA A 1 207 ? -10.797 -3.693 7.836 1.00 95.00 207 ALA A CA 1
ATOM 1417 C C . ALA A 1 207 ? -10.632 -3.147 6.408 1.00 95.00 207 ALA A C 1
ATOM 1419 O O . ALA A 1 207 ? -10.793 -3.898 5.447 1.00 95.00 207 ALA A O 1
ATOM 1420 N N . PHE A 1 208 ? -10.247 -1.874 6.247 1.00 94.44 208 PHE A N 1
ATOM 1421 C CA . PHE A 1 208 ? -9.931 -1.315 4.929 1.00 94.44 208 PHE A CA 1
ATOM 1422 C C . PHE A 1 208 ? -8.645 -1.912 4.357 1.00 94.44 208 PHE A C 1
ATOM 1424 O O . PHE A 1 208 ? -8.602 -2.195 3.165 1.00 94.44 208 PHE A O 1
ATOM 1431 N N . ALA A 1 209 ? -7.620 -2.154 5.181 1.00 91.50 209 ALA A N 1
ATOM 1432 C CA . ALA A 1 209 ? -6.413 -2.848 4.729 1.00 91.50 209 ALA A CA 1
ATOM 1433 C C . ALA A 1 209 ? -6.726 -4.284 4.278 1.00 91.50 209 ALA A C 1
ATOM 1435 O O . ALA A 1 209 ? -6.287 -4.699 3.206 1.00 91.50 209 ALA A O 1
ATOM 1436 N N . GLY A 1 210 ? -7.557 -5.004 5.042 1.00 88.75 210 GLY A N 1
ATOM 1437 C CA . GLY A 1 210 ? -8.043 -6.332 4.660 1.00 88.75 210 GLY A CA 1
ATOM 1438 C C . GLY A 1 210 ? -8.817 -6.324 3.337 1.00 88.75 210 GLY A C 1
ATOM 1439 O O . GLY A 1 210 ? -8.556 -7.156 2.469 1.00 88.75 210 GLY A O 1
ATOM 1440 N N . LEU A 1 211 ? -9.711 -5.345 3.148 1.00 92.75 211 LEU A N 1
ATOM 1441 C CA . LEU A 1 211 ? -10.459 -5.152 1.902 1.00 92.75 211 LEU A CA 1
ATOM 1442 C C . LEU A 1 211 ? -9.533 -4.879 0.710 1.00 92.75 211 LEU A C 1
ATOM 1444 O O . LEU A 1 211 ? -9.687 -5.505 -0.335 1.00 92.75 211 LEU A O 1
ATOM 1448 N N . LEU A 1 212 ? -8.572 -3.962 0.860 1.00 92.19 212 LEU A N 1
ATOM 1449 C CA . LEU A 1 212 ? -7.607 -3.636 -0.193 1.00 92.19 212 LEU A CA 1
ATOM 1450 C C . LEU A 1 212 ? -6.751 -4.853 -0.564 1.00 92.19 212 LEU A C 1
ATOM 1452 O O . LEU A 1 212 ? -6.532 -5.097 -1.746 1.00 92.19 212 LEU A O 1
ATOM 1456 N N . GLY A 1 213 ? -6.323 -5.648 0.422 1.00 86.94 213 GLY A N 1
ATOM 1457 C CA . GLY A 1 213 ? -5.588 -6.891 0.180 1.00 86.94 213 GLY A CA 1
ATOM 1458 C C . GLY A 1 213 ? -6.426 -7.955 -0.535 1.00 86.94 213 GLY A C 1
ATOM 1459 O O . GLY A 1 213 ? -5.924 -8.631 -1.430 1.00 86.94 213 GLY A O 1
ATOM 1460 N N . ALA A 1 214 ? -7.709 -8.090 -0.183 1.00 86.38 214 ALA A N 1
ATOM 1461 C CA . ALA A 1 214 ? -8.624 -9.004 -0.867 1.00 86.38 214 ALA A CA 1
ATOM 1462 C C . ALA A 1 214 ? -8.858 -8.591 -2.330 1.00 86.38 214 ALA A C 1
ATOM 1464 O O . ALA A 1 214 ? -8.674 -9.413 -3.224 1.00 86.38 214 ALA A O 1
ATOM 1465 N N . LEU A 1 215 ? -9.167 -7.311 -2.572 1.00 87.69 215 LEU A N 1
ATOM 1466 C CA . LEU A 1 215 ? -9.348 -6.762 -3.921 1.00 87.69 215 LEU A CA 1
ATOM 1467 C C . LEU A 1 215 ? -8.065 -6.828 -4.755 1.00 87.69 215 LEU A C 1
ATOM 1469 O O . LEU A 1 215 ? -8.138 -7.055 -5.957 1.00 87.69 215 LEU A O 1
ATOM 1473 N N . GLY A 1 216 ? -6.895 -6.648 -4.134 1.00 86.75 216 GLY A N 1
ATOM 1474 C CA . GLY A 1 216 ? -5.602 -6.809 -4.797 1.00 86.75 216 GLY A CA 1
ATOM 1475 C C . GLY A 1 216 ? -5.404 -8.227 -5.334 1.00 86.75 216 GLY A C 1
ATOM 1476 O O . GLY A 1 216 ? -5.129 -8.394 -6.518 1.00 86.75 216 GLY A O 1
ATOM 1477 N N . ARG A 1 217 ? -5.636 -9.251 -4.499 1.00 84.81 217 ARG A N 1
ATOM 1478 C CA . ARG A 1 217 ? -5.541 -10.662 -4.920 1.00 84.81 217 ARG A CA 1
ATOM 1479 C C . ARG A 1 217 ? -6.551 -11.019 -6.009 1.00 84.81 217 ARG A C 1
ATOM 1481 O O . ARG A 1 217 ? -6.227 -11.765 -6.927 1.00 84.81 217 ARG A O 1
ATOM 1488 N N . GLU A 1 218 ? -7.768 -10.491 -5.917 1.00 87.56 218 GLU A N 1
ATOM 1489 C CA . GLU A 1 218 ? -8.801 -10.724 -6.931 1.00 87.56 218 GLU A CA 1
ATOM 1490 C C . GLU A 1 218 ? -8.453 -10.038 -8.261 1.00 87.56 218 GLU A C 1
ATOM 1492 O O . GLU A 1 218 ? -8.568 -10.650 -9.320 1.00 87.56 218 GLU A O 1
ATOM 1497 N N . ALA A 1 219 ? -7.929 -8.809 -8.214 1.00 86.56 219 ALA A N 1
ATOM 1498 C CA . ALA A 1 219 ? -7.444 -8.101 -9.396 1.00 86.56 219 ALA A CA 1
ATOM 1499 C C . ALA A 1 219 ? -6.274 -8.833 -10.074 1.00 86.56 219 ALA A C 1
ATOM 1501 O O . ALA A 1 219 ? -6.223 -8.902 -11.301 1.00 86.56 219 ALA A O 1
ATOM 1502 N N . GLU A 1 220 ? -5.352 -9.412 -9.300 1.00 83.12 220 GLU A N 1
ATOM 1503 C CA . GLU A 1 220 ? -4.272 -10.252 -9.834 1.00 83.12 220 GLU A CA 1
ATOM 1504 C C . GLU A 1 220 ? -4.811 -11.516 -10.515 1.00 83.12 220 GLU A C 1
ATOM 1506 O O . GLU A 1 220 ?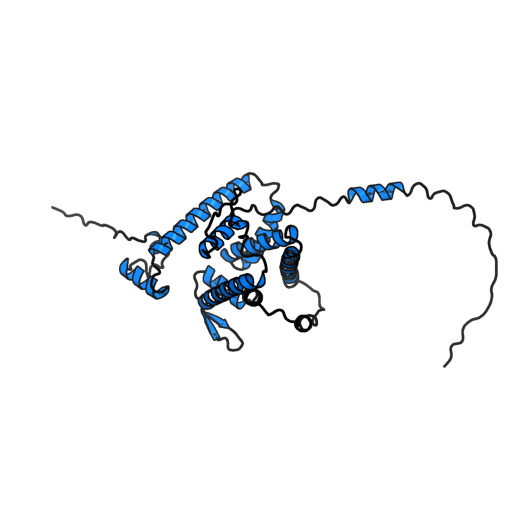 -4.389 -11.848 -11.628 1.00 83.12 220 GLU A O 1
ATOM 1511 N N . ALA A 1 221 ? -5.778 -12.192 -9.885 1.00 83.69 221 ALA A N 1
ATOM 1512 C CA . ALA A 1 221 ? -6.418 -13.374 -10.453 1.00 83.69 221 ALA A CA 1
ATOM 1513 C C . ALA A 1 221 ? -7.121 -13.053 -11.784 1.00 83.69 221 ALA A C 1
ATOM 1515 O O . ALA A 1 221 ? -6.933 -13.777 -12.761 1.00 83.69 221 ALA A O 1
ATOM 1516 N N . GLU A 1 222 ? -7.847 -11.936 -11.871 1.00 84.19 222 GLU A N 1
ATOM 1517 C CA . GLU A 1 222 ? -8.506 -11.510 -13.112 1.00 84.19 222 GLU A CA 1
ATOM 1518 C C . GLU A 1 222 ? -7.519 -11.196 -14.242 1.00 84.19 222 GLU A C 1
ATOM 1520 O O . GLU A 1 222 ? -7.727 -11.615 -15.385 1.00 84.19 222 GLU A O 1
ATOM 1525 N N . ILE A 1 223 ? -6.431 -10.479 -13.939 1.00 78.75 223 ILE A N 1
ATOM 1526 C CA . ILE A 1 223 ? -5.414 -10.132 -14.942 1.00 78.75 223 ILE A CA 1
ATOM 1527 C C . ILE A 1 223 ? -4.762 -11.401 -15.500 1.00 78.75 223 ILE A C 1
ATOM 1529 O O . ILE A 1 223 ? -4.530 -11.480 -16.708 1.00 78.75 223 ILE A O 1
ATOM 1533 N N . SER A 1 224 ? -4.527 -12.410 -14.653 1.00 74.88 224 SER A N 1
ATOM 1534 C CA . SER A 1 224 ? -3.894 -13.664 -15.076 1.00 74.88 224 SER A CA 1
ATOM 1535 C C . SER A 1 224 ? -4.728 -14.479 -16.077 1.00 74.88 224 SER A C 1
ATOM 1537 O O . SER A 1 224 ? -4.160 -15.240 -16.855 1.00 74.88 224 SER A O 1
ATOM 1539 N N . TRP A 1 225 ? -6.056 -14.303 -16.113 1.00 70.81 225 TRP A N 1
ATOM 1540 C CA . TRP A 1 225 ? -6.942 -15.029 -17.038 1.00 70.81 225 TRP A CA 1
ATOM 1541 C C . TRP A 1 225 ? -7.193 -14.252 -18.336 1.00 70.81 225 TRP A C 1
ATOM 1543 O O . TRP A 1 225 ? -7.456 -14.850 -19.378 1.00 70.81 225 TRP A O 1
ATOM 1553 N N . GLY A 1 226 ? -7.144 -12.918 -18.277 1.00 67.38 226 GLY A N 1
ATOM 1554 C CA . GLY A 1 226 ? -7.533 -12.044 -19.384 1.00 67.38 226 GLY A CA 1
ATOM 1555 C C . GLY A 1 226 ? -6.399 -11.587 -20.301 1.00 67.38 226 GLY A C 1
ATOM 1556 O O . GLY A 1 226 ? -6.687 -11.119 -21.403 1.00 67.38 226 GLY A O 1
ATOM 1557 N N . SER A 1 227 ? -5.131 -11.674 -19.881 1.00 67.75 227 SER A N 1
ATOM 1558 C CA . SER A 1 227 ? -4.041 -11.009 -20.609 1.00 67.75 227 SER A CA 1
ATOM 1559 C C . SER A 1 227 ? -3.715 -11.633 -21.967 1.00 67.75 227 SER A C 1
ATOM 1561 O O . SER A 1 227 ? -3.170 -10.930 -22.813 1.00 67.75 227 SER A O 1
ATOM 1563 N N . GLY A 1 228 ? -4.044 -12.906 -22.222 1.00 64.81 228 GLY A N 1
ATOM 1564 C CA . GLY A 1 228 ? -3.767 -13.578 -23.503 1.00 64.81 228 GLY A CA 1
ATOM 1565 C C . GLY A 1 228 ? -2.280 -13.642 -23.893 1.00 64.81 228 GLY A C 1
ATOM 1566 O O . GLY A 1 228 ? -1.944 -14.245 -24.911 1.00 64.81 228 GLY A O 1
ATOM 1567 N N . GLU A 1 229 ? -1.389 -13.047 -23.093 1.00 64.56 229 GLU A N 1
ATOM 1568 C CA . GLU A 1 229 ? 0.044 -13.280 -23.137 1.00 64.56 229 GLU A CA 1
ATOM 1569 C C . GLU A 1 229 ? 0.258 -14.750 -22.805 1.00 64.56 229 GLU A C 1
ATOM 1571 O O . GLU A 1 229 ? -0.160 -15.244 -21.756 1.00 64.56 229 GLU A O 1
ATOM 1576 N N . SER A 1 230 ? 0.863 -15.462 -23.751 1.00 58.69 230 SER A N 1
ATOM 1577 C CA . SER A 1 230 ? 1.267 -16.849 -23.586 1.00 58.69 230 SER A CA 1
ATOM 1578 C C . SER A 1 230 ? 2.017 -16.992 -22.264 1.00 58.69 230 SER A C 1
ATOM 1580 O O . SER A 1 230 ? 3.082 -16.393 -22.100 1.00 58.69 230 SER A O 1
ATOM 1582 N N . LEU A 1 231 ? 1.471 -17.812 -21.358 1.00 63.16 231 LEU A N 1
ATOM 1583 C CA . LEU A 1 231 ? 2.069 -18.191 -20.067 1.00 63.16 231 LEU A CA 1
ATOM 1584 C C . LEU A 1 231 ? 3.525 -18.679 -20.201 1.00 63.16 231 LEU A C 1
ATOM 1586 O O . LEU A 1 231 ? 4.259 -18.723 -19.219 1.00 63.16 231 LEU A O 1
ATOM 1590 N N . ASP A 1 232 ? 3.942 -19.010 -21.422 1.00 76.75 232 ASP A N 1
ATOM 1591 C CA . ASP A 1 232 ? 5.275 -19.472 -21.779 1.00 76.75 232 ASP A CA 1
ATOM 1592 C C . ASP A 1 232 ? 6.370 -18.396 -21.688 1.00 76.75 232 ASP A C 1
ATOM 1594 O O . ASP A 1 232 ? 7.545 -18.756 -21.613 1.00 76.75 232 ASP A O 1
ATOM 1598 N N . SER A 1 233 ? 6.033 -17.096 -21.676 1.00 81.38 233 SER A N 1
ATOM 1599 C CA . SER A 1 233 ? 7.034 -16.028 -21.539 1.00 81.38 233 SER A CA 1
ATOM 1600 C C . SER A 1 233 ? 6.813 -15.213 -20.259 1.00 81.38 233 SER A C 1
ATOM 1602 O O . SER A 1 233 ? 5.953 -14.334 -20.216 1.00 81.38 233 SER A O 1
ATOM 1604 N N . PRO A 1 234 ? 7.602 -15.469 -19.207 1.00 83.81 234 PRO A N 1
ATOM 1605 C CA . PRO A 1 234 ? 7.493 -14.755 -17.946 1.00 83.81 234 PRO A CA 1
ATOM 1606 C C . PRO A 1 234 ? 7.772 -13.254 -18.102 1.00 83.81 234 PRO A C 1
ATOM 1608 O O . PRO A 1 234 ? 8.553 -12.859 -18.974 1.00 83.81 234 PRO A O 1
ATOM 1611 N N . PRO A 1 235 ? 7.217 -12.408 -17.217 1.00 86.62 235 PRO A N 1
ATOM 1612 C CA . PRO A 1 235 ? 7.442 -10.971 -17.261 1.00 86.62 235 PRO A CA 1
ATOM 1613 C C . PRO A 1 235 ? 8.929 -10.599 -17.207 1.00 86.62 235 PRO A C 1
ATOM 1615 O O . PRO A 1 235 ? 9.668 -11.053 -16.331 1.00 86.62 235 PRO A O 1
ATOM 1618 N N . ALA A 1 236 ? 9.351 -9.685 -18.084 1.00 90.88 236 ALA A N 1
ATOM 1619 C CA . ALA A 1 236 ? 10.752 -9.268 -18.206 1.00 90.88 236 ALA A CA 1
ATOM 1620 C C . ALA A 1 236 ? 11.361 -8.722 -16.898 1.00 90.88 236 ALA A C 1
ATOM 1622 O O . ALA A 1 236 ? 12.565 -8.818 -16.686 1.00 90.88 236 ALA A O 1
ATOM 1623 N N . TYR A 1 237 ? 10.541 -8.176 -15.992 1.00 92.62 237 TYR A N 1
ATOM 1624 C CA . TYR A 1 237 ? 11.004 -7.632 -14.710 1.00 92.62 237 TYR A CA 1
ATOM 1625 C C . TYR A 1 237 ? 11.470 -8.712 -13.710 1.00 92.62 237 TYR A C 1
ATOM 1627 O O . TYR A 1 237 ? 12.190 -8.407 -12.751 1.00 92.62 237 TYR A O 1
ATOM 1635 N N . LEU A 1 238 ? 11.085 -9.974 -13.939 1.00 94.94 238 LEU A N 1
ATOM 1636 C CA . LEU A 1 238 ? 11.528 -11.132 -13.158 1.00 94.94 238 LEU A CA 1
ATOM 1637 C C . LEU A 1 238 ? 12.844 -11.722 -13.667 1.00 94.94 238 LEU A C 1
ATOM 1639 O O . LEU A 1 238 ? 13.446 -12.543 -12.977 1.00 94.94 238 LEU A O 1
ATOM 1643 N N . MET A 1 239 ? 13.307 -11.299 -14.842 1.00 96.19 239 MET A N 1
ATOM 1644 C CA . MET A 1 239 ? 14.545 -11.773 -15.447 1.00 96.19 239 MET A CA 1
ATOM 1645 C C . MET A 1 239 ? 15.685 -10.774 -15.233 1.00 96.19 239 MET A C 1
ATOM 1647 O O . MET A 1 239 ? 15.484 -9.562 -15.117 1.00 96.19 239 MET A O 1
ATOM 1651 N N . ASN A 1 240 ? 16.913 -11.281 -15.169 1.00 94.19 240 ASN A N 1
ATOM 1652 C CA . ASN A 1 240 ? 18.116 -10.464 -15.284 1.00 94.19 240 ASN A CA 1
ATOM 1653 C C . ASN A 1 240 ? 18.512 -10.282 -16.762 1.00 94.19 240 ASN A C 1
ATOM 1655 O O . ASN A 1 240 ? 17.887 -10.824 -17.672 1.00 94.19 240 ASN A O 1
ATOM 1659 N N . SER A 1 241 ? 19.589 -9.537 -17.014 1.00 93.00 241 SER A N 1
ATOM 1660 C CA . SER A 1 241 ? 20.125 -9.325 -18.366 1.00 93.00 241 SER A CA 1
ATOM 1661 C C . SER A 1 241 ? 20.622 -10.602 -19.057 1.00 93.00 241 SER A C 1
ATOM 1663 O O . SER A 1 241 ? 20.802 -10.593 -20.270 1.00 93.00 241 SER A O 1
ATOM 1665 N N . ALA A 1 242 ? 20.836 -11.691 -18.313 1.00 95.75 242 ALA A N 1
ATOM 1666 C CA . ALA A 1 242 ? 21.205 -13.001 -18.846 1.00 95.75 242 ALA A CA 1
ATOM 1667 C C . ALA A 1 242 ? 19.983 -13.891 -19.152 1.00 95.75 242 ALA A C 1
ATOM 1669 O O . ALA A 1 242 ? 20.157 -15.052 -19.516 1.00 95.75 242 ALA A O 1
ATOM 1670 N N . GLY A 1 243 ? 18.757 -13.380 -18.985 1.00 93.62 243 GLY A N 1
ATOM 1671 C CA . GLY A 1 243 ? 17.521 -14.140 -19.193 1.00 93.62 243 GLY A CA 1
ATOM 1672 C C . GLY A 1 243 ? 17.220 -15.164 -18.093 1.00 93.62 243 GLY A C 1
ATOM 1673 O O . GLY A 1 243 ? 16.340 -16.001 -18.262 1.00 93.62 243 GLY A O 1
ATOM 1674 N N . GLN A 1 244 ? 17.937 -15.123 -16.967 1.00 95.81 244 GLN A N 1
ATOM 1675 C CA . GLN A 1 244 ? 17.675 -15.990 -15.819 1.00 95.81 244 GLN A CA 1
ATOM 1676 C C . GLN A 1 244 ? 16.715 -15.309 -14.848 1.00 95.81 244 GLN A C 1
ATOM 1678 O O . GLN A 1 244 ? 16.778 -14.093 -14.647 1.00 95.81 244 GLN A O 1
ATOM 1683 N N . PHE A 1 245 ? 15.865 -16.101 -14.202 1.00 95.75 245 PHE A N 1
ATOM 1684 C CA . PHE A 1 245 ? 14.983 -15.610 -13.153 1.00 95.75 245 PHE A CA 1
ATOM 1685 C C . PHE A 1 245 ? 15.769 -15.121 -11.941 1.00 95.75 245 PHE A C 1
ATOM 1687 O O . PHE A 1 245 ? 16.607 -15.835 -11.395 1.00 95.75 245 PHE A O 1
ATOM 1694 N N . VAL A 1 246 ? 15.466 -13.900 -11.511 1.00 96.50 246 VAL A N 1
ATOM 1695 C CA . VAL A 1 246 ? 15.968 -13.324 -10.255 1.00 96.50 246 VAL A CA 1
ATOM 1696 C C . VAL A 1 246 ? 15.111 -13.782 -9.076 1.00 96.50 246 VAL A C 1
ATOM 1698 O O . VAL A 1 246 ? 15.601 -13.862 -7.955 1.00 96.50 246 VAL A O 1
ATOM 1701 N N . VAL A 1 247 ? 13.834 -14.069 -9.338 1.00 95.94 247 VAL A N 1
ATOM 1702 C CA . VAL A 1 247 ? 12.835 -14.508 -8.363 1.00 95.94 247 VAL A CA 1
ATOM 1703 C C . VAL A 1 247 ? 11.947 -15.568 -9.008 1.00 95.94 247 VAL A C 1
ATOM 1705 O O . VAL A 1 247 ? 11.685 -15.487 -10.209 1.00 95.94 247 VAL A O 1
ATOM 1708 N N . ASP A 1 248 ? 11.486 -16.537 -8.217 1.00 94.75 248 ASP A N 1
ATOM 1709 C CA . ASP A 1 248 ? 10.510 -17.536 -8.653 1.00 94.75 248 ASP A CA 1
ATOM 1710 C C . ASP A 1 248 ? 9.215 -16.853 -9.147 1.00 94.75 248 ASP A C 1
ATOM 1712 O O . ASP A 1 248 ? 8.569 -16.125 -8.388 1.00 94.75 248 ASP A O 1
ATOM 1716 N N . PRO A 1 249 ? 8.796 -17.069 -10.408 1.00 89.25 249 PRO A N 1
ATOM 1717 C CA . PRO A 1 249 ? 7.542 -16.535 -10.925 1.00 89.25 249 PRO A CA 1
ATOM 1718 C C . PRO A 1 249 ? 6.304 -17.002 -10.171 1.00 89.25 249 PRO A C 1
ATOM 1720 O O . PRO A 1 249 ? 5.285 -16.325 -10.266 1.00 89.25 249 PRO A O 1
ATOM 1723 N N . ASN A 1 250 ? 6.365 -18.111 -9.433 1.00 87.19 250 ASN A N 1
ATOM 1724 C CA . ASN A 1 250 ? 5.237 -18.622 -8.657 1.00 87.19 250 ASN A CA 1
ATOM 1725 C C . ASN A 1 250 ? 5.137 -18.003 -7.254 1.00 87.19 250 ASN A C 1
ATOM 1727 O O . ASN A 1 250 ? 4.081 -18.114 -6.638 1.00 87.19 250 ASN A O 1
ATOM 1731 N N . ASP A 1 251 ? 6.170 -17.301 -6.778 1.00 88.12 251 ASP A N 1
ATOM 1732 C CA . ASP A 1 251 ? 6.196 -16.656 -5.460 1.00 88.12 251 ASP A CA 1
ATOM 1733 C C . ASP A 1 251 ? 5.663 -15.205 -5.525 1.00 88.12 251 ASP A C 1
ATOM 1735 O O . ASP A 1 251 ? 6.379 -14.304 -5.976 1.00 88.12 251 ASP A O 1
ATOM 1739 N N . PRO A 1 252 ? 4.410 -14.932 -5.104 1.00 79.44 252 PRO A N 1
ATOM 1740 C CA . PRO A 1 252 ? 3.829 -13.591 -5.183 1.00 79.44 252 PRO A CA 1
ATOM 1741 C C . PRO A 1 252 ? 4.591 -12.551 -4.358 1.00 79.44 252 PRO A C 1
ATOM 1743 O O . PRO A 1 252 ? 4.765 -11.420 -4.825 1.00 79.44 252 PRO A O 1
ATOM 1746 N N . ASP A 1 253 ? 5.094 -12.931 -3.184 1.00 80.69 253 ASP A N 1
ATOM 1747 C CA . ASP A 1 253 ? 5.784 -12.014 -2.277 1.00 80.69 253 ASP A CA 1
ATOM 1748 C C . ASP A 1 253 ? 7.146 -11.624 -2.853 1.00 80.69 253 ASP A C 1
ATOM 1750 O O . ASP A 1 253 ? 7.493 -10.437 -2.917 1.00 80.69 253 ASP A O 1
ATOM 1754 N N . GLY A 1 254 ? 7.879 -12.598 -3.398 1.00 90.00 254 GLY A N 1
ATOM 1755 C CA . GLY A 1 254 ? 9.107 -12.352 -4.141 1.00 90.00 254 GLY A CA 1
ATOM 1756 C C . GLY A 1 254 ? 8.889 -11.430 -5.347 1.00 90.00 254 GLY A C 1
ATOM 1757 O O . GLY A 1 254 ? 9.673 -10.495 -5.566 1.00 90.00 254 GLY A O 1
ATOM 1758 N N . ARG A 1 255 ? 7.830 -11.655 -6.143 1.00 91.31 255 ARG A N 1
ATOM 1759 C CA . ARG A 1 255 ? 7.512 -10.801 -7.307 1.00 91.31 255 ARG A CA 1
ATOM 1760 C C . ARG A 1 255 ? 7.244 -9.357 -6.878 1.00 91.31 255 ARG A C 1
ATOM 1762 O O . ARG A 1 255 ? 7.765 -8.429 -7.506 1.00 91.31 255 ARG A O 1
ATOM 1769 N N . ALA A 1 256 ? 6.467 -9.162 -5.812 1.00 82.88 256 ALA A N 1
ATOM 1770 C CA . ALA A 1 256 ? 6.161 -7.843 -5.264 1.00 82.88 256 ALA A CA 1
ATOM 1771 C C . ALA A 1 256 ? 7.421 -7.146 -4.722 1.00 82.88 256 ALA A C 1
ATOM 1773 O O . ALA A 1 256 ? 7.668 -5.976 -5.032 1.00 82.88 256 ALA A O 1
ATOM 1774 N N . ALA A 1 257 ? 8.270 -7.872 -3.987 1.00 86.62 257 ALA A N 1
ATOM 1775 C CA . ALA A 1 257 ? 9.543 -7.364 -3.481 1.00 86.62 257 ALA A CA 1
ATOM 1776 C C . ALA A 1 257 ? 10.485 -6.938 -4.619 1.00 86.62 257 ALA A C 1
ATOM 1778 O O . ALA A 1 257 ? 11.104 -5.871 -4.548 1.00 86.62 257 ALA A O 1
ATOM 1779 N N . ARG A 1 258 ? 10.553 -7.719 -5.706 1.00 93.25 258 ARG A N 1
ATOM 1780 C CA . ARG A 1 258 ? 11.345 -7.384 -6.898 1.00 93.25 258 ARG A CA 1
ATOM 1781 C C . ARG A 1 258 ? 10.828 -6.134 -7.599 1.00 93.25 258 ARG A C 1
ATOM 1783 O O . ARG A 1 258 ? 11.626 -5.262 -7.947 1.00 93.25 258 ARG A O 1
ATOM 1790 N N . LEU A 1 259 ? 9.515 -6.016 -7.782 1.00 90.12 259 LEU A N 1
ATOM 1791 C CA . LEU A 1 259 ? 8.907 -4.822 -8.367 1.00 90.12 259 LEU A CA 1
ATOM 1792 C C . LEU A 1 259 ? 9.200 -3.583 -7.511 1.00 90.12 259 LEU A C 1
ATOM 1794 O O . LEU A 1 259 ? 9.604 -2.547 -8.037 1.00 90.12 259 LEU A O 1
ATOM 1798 N N . LEU A 1 260 ? 9.081 -3.702 -6.187 1.00 84.00 260 LEU A N 1
ATOM 1799 C CA . LEU A 1 260 ? 9.418 -2.631 -5.253 1.00 84.00 260 LEU A CA 1
ATOM 1800 C C . LEU A 1 260 ? 10.905 -2.258 -5.327 1.00 84.00 260 LEU A C 1
ATOM 1802 O O . LEU A 1 260 ? 11.247 -1.075 -5.316 1.00 84.00 260 LEU A O 1
ATOM 1806 N N . GLN A 1 261 ? 11.793 -3.247 -5.442 1.00 91.56 261 GLN A N 1
ATOM 1807 C CA . GLN A 1 261 ? 13.219 -3.017 -5.659 1.00 91.56 261 GLN A CA 1
ATOM 1808 C C . GLN A 1 261 ? 13.459 -2.252 -6.965 1.00 91.56 261 GLN A C 1
ATOM 1810 O O . GLN A 1 261 ? 14.239 -1.305 -6.967 1.00 91.56 261 GLN A O 1
ATOM 1815 N N . MET A 1 262 ? 12.777 -2.608 -8.055 1.00 89.94 262 MET A N 1
ATOM 1816 C CA . MET A 1 262 ? 12.888 -1.905 -9.337 1.00 89.94 262 MET A CA 1
ATOM 1817 C C . MET A 1 262 ? 12.326 -0.488 -9.280 1.00 89.94 262 MET A C 1
ATOM 1819 O O . MET A 1 262 ? 12.931 0.414 -9.851 1.00 89.94 262 MET A O 1
ATOM 1823 N N . LEU A 1 263 ? 11.226 -0.260 -8.565 1.00 84.88 263 LEU A N 1
ATOM 1824 C CA . LEU A 1 263 ? 10.684 1.082 -8.339 1.00 84.88 263 LEU A CA 1
ATOM 1825 C C . LEU A 1 263 ? 11.643 1.951 -7.515 1.00 84.88 263 LEU A C 1
ATOM 1827 O O . LEU A 1 263 ? 11.768 3.140 -7.784 1.00 84.88 263 LEU A O 1
ATOM 1831 N N . ARG A 1 264 ? 12.351 1.359 -6.546 1.00 87.12 264 ARG A N 1
ATOM 1832 C CA . ARG A 1 264 ? 13.386 2.043 -5.750 1.00 87.12 264 ARG A CA 1
ATOM 1833 C C . ARG A 1 264 ? 14.678 2.283 -6.533 1.00 87.12 264 ARG A C 1
ATOM 1835 O O . ARG A 1 264 ? 15.337 3.293 -6.313 1.00 87.12 264 ARG A O 1
ATOM 1842 N N . ALA A 1 265 ? 15.059 1.341 -7.395 1.00 88.12 265 ALA A N 1
ATOM 1843 C CA . ALA A 1 265 ? 16.284 1.400 -8.189 1.00 88.12 265 ALA A CA 1
ATOM 1844 C C . ALA A 1 265 ? 16.129 2.249 -9.453 1.00 88.12 265 ALA A C 1
ATOM 1846 O O . ALA A 1 265 ? 17.122 2.779 -9.945 1.00 88.12 265 ALA A O 1
ATOM 1847 N N . SER A 1 266 ? 14.907 2.374 -9.979 1.00 84.81 266 SER A N 1
ATOM 1848 C CA . SER A 1 266 ? 14.611 3.257 -11.099 1.00 84.81 266 SER A CA 1
ATOM 1849 C C . SER A 1 266 ? 14.919 4.680 -10.659 1.00 84.81 266 SER A C 1
ATOM 1851 O O . SER A 1 266 ? 14.250 5.190 -9.754 1.00 84.81 266 SER A O 1
ATOM 1853 N N . PRO A 1 267 ? 15.919 5.340 -11.274 1.00 78.38 267 PRO A N 1
ATOM 1854 C CA . PRO A 1 267 ? 16.103 6.760 -11.063 1.00 78.38 267 PRO A CA 1
ATOM 1855 C C . PRO A 1 267 ? 14.764 7.436 -11.359 1.00 78.38 267 PRO A C 1
ATOM 1857 O O . PRO A 1 267 ? 14.076 6.987 -12.285 1.00 78.38 267 PRO A O 1
ATOM 1860 N N . PRO A 1 268 ? 14.373 8.483 -10.612 1.00 69.94 268 PRO A N 1
ATOM 1861 C CA . PRO A 1 268 ? 13.235 9.304 -10.999 1.00 69.94 268 PRO A CA 1
ATOM 1862 C C . PRO A 1 268 ? 13.415 9.635 -12.480 1.00 69.94 268 PRO A C 1
ATOM 1864 O O . PRO A 1 268 ? 14.386 10.320 -12.801 1.00 69.94 268 PRO A O 1
ATOM 1867 N N . MET A 1 269 ? 12.589 9.055 -13.371 1.00 58.94 269 MET A N 1
ATOM 1868 C CA . MET A 1 269 ? 12.769 9.207 -14.816 1.00 58.94 269 MET A CA 1
ATOM 1869 C C . MET A 1 269 ? 12.725 10.693 -15.074 1.00 58.94 269 MET A C 1
ATOM 1871 O O . MET A 1 269 ? 11.645 11.276 -14.995 1.00 58.94 269 MET A O 1
ATOM 1875 N N . LEU A 1 270 ? 13.904 11.296 -15.268 1.00 47.19 270 LEU A N 1
ATOM 1876 C CA . LEU A 1 270 ? 14.056 12.714 -15.523 1.00 47.19 270 LEU A CA 1
ATOM 1877 C C . LEU A 1 270 ? 13.127 12.978 -16.680 1.00 47.19 270 LEU A C 1
ATOM 1879 O O . LEU A 1 270 ? 13.410 12.501 -17.777 1.00 47.19 270 LEU A O 1
ATOM 1883 N N . ARG A 1 271 ? 11.996 13.642 -16.396 1.00 52.22 271 ARG A N 1
ATOM 1884 C CA . ARG A 1 271 ? 11.071 14.115 -17.414 1.00 52.22 271 ARG A CA 1
ATOM 1885 C C . ARG A 1 271 ? 11.977 14.783 -18.416 1.00 52.22 271 ARG A C 1
ATOM 1887 O O . ARG A 1 271 ? 12.565 15.815 -18.068 1.00 52.22 271 ARG A O 1
ATOM 1894 N N . GLN A 1 272 ? 12.190 14.144 -19.568 1.00 53.62 272 GLN A N 1
ATOM 1895 C CA . GLN A 1 272 ? 12.926 14.782 -20.638 1.00 53.62 272 GLN A CA 1
ATOM 1896 C C . GLN A 1 272 ? 12.120 16.042 -20.853 1.00 53.62 272 GLN A C 1
ATOM 1898 O O . GLN A 1 272 ? 10.960 15.966 -21.262 1.00 53.62 272 GLN A O 1
ATOM 1903 N N . ARG A 1 273 ? 12.682 17.185 -20.430 1.00 58.50 273 ARG A N 1
ATOM 1904 C CA . ARG A 1 273 ? 12.150 18.485 -20.806 1.00 58.50 273 ARG A CA 1
ATOM 1905 C C . ARG A 1 273 ? 11.924 18.308 -22.298 1.00 58.50 273 ARG A C 1
ATOM 1907 O O . ARG A 1 273 ? 12.914 17.933 -22.938 1.00 58.50 273 ARG A O 1
ATOM 1914 N N . PRO A 1 274 ? 10.672 18.397 -22.798 1.00 58.41 274 PRO A N 1
ATOM 1915 C CA . PRO A 1 274 ? 10.431 18.253 -24.223 1.00 58.41 274 PRO A CA 1
ATOM 1916 C C . PRO A 1 274 ? 11.499 19.122 -24.854 1.00 58.41 274 PRO A C 1
ATOM 1918 O O . PRO A 1 274 ? 11.609 20.292 -24.464 1.00 58.41 274 PRO A O 1
ATOM 1921 N N . ALA A 1 275 ? 12.415 18.490 -25.609 1.00 65.50 275 ALA A N 1
ATOM 1922 C CA . ALA A 1 275 ? 13.493 19.222 -26.257 1.00 65.50 275 ALA A CA 1
ATOM 1923 C C . ALA A 1 275 ? 12.777 20.408 -26.882 1.00 65.50 275 ALA A C 1
ATOM 1925 O O . ALA A 1 275 ? 11.757 20.116 -27.515 1.00 65.50 275 ALA A O 1
ATOM 1926 N N . PRO A 1 276 ? 13.151 21.664 -26.541 1.00 66.75 276 PRO A N 1
ATOM 1927 C CA . PRO A 1 276 ? 12.406 22.835 -26.974 1.00 66.75 276 PRO A CA 1
ATOM 1928 C C . PRO A 1 276 ? 12.106 22.579 -28.434 1.00 66.75 276 PRO A C 1
ATOM 1930 O O . PRO A 1 276 ? 13.035 22.408 -29.228 1.00 66.75 276 PRO A O 1
ATOM 1933 N N . PHE A 1 277 ? 10.824 22.315 -28.708 1.00 57.38 277 PHE A N 1
ATOM 1934 C CA . PHE A 1 277 ? 10.390 22.032 -30.059 1.00 57.38 277 PHE A CA 1
ATOM 1935 C C . PHE A 1 277 ? 10.905 23.240 -30.824 1.00 57.38 277 PHE A C 1
ATOM 1937 O O . PHE A 1 277 ? 10.846 24.336 -30.270 1.00 57.38 277 PHE A O 1
ATOM 1944 N N . MET A 1 278 ? 11.579 23.021 -31.946 1.00 54.28 278 MET A N 1
ATOM 1945 C CA . MET A 1 278 ? 12.269 24.057 -32.707 1.00 54.28 278 MET A CA 1
ATOM 1946 C C . MET A 1 278 ? 11.287 25.160 -33.163 1.00 54.28 278 MET A C 1
ATOM 1948 O O . MET A 1 278 ? 11.043 25.299 -34.348 1.00 54.28 278 MET A O 1
ATOM 1952 N N . GLU A 1 279 ? 10.748 25.981 -32.259 1.00 53.91 279 GLU A N 1
ATOM 1953 C CA . GLU A 1 279 ? 10.079 27.249 -32.567 1.00 53.91 279 GLU A CA 1
ATOM 1954 C C . GLU A 1 279 ? 11.091 28.206 -33.213 1.00 53.91 279 GLU A C 1
ATOM 1956 O O . GLU A 1 279 ? 10.719 29.064 -33.995 1.00 53.91 279 GLU A O 1
ATOM 1961 N N . ALA A 1 280 ? 12.395 27.968 -33.014 1.00 54.25 280 ALA A N 1
ATOM 1962 C CA . ALA A 1 280 ? 13.459 28.644 -33.750 1.00 54.25 280 ALA A CA 1
ATOM 1963 C C . ALA A 1 280 ? 13.604 28.204 -35.226 1.00 54.25 280 ALA A C 1
ATOM 1965 O O . ALA A 1 280 ? 14.480 28.730 -35.906 1.00 54.25 280 ALA A O 1
ATOM 1966 N N . GLN A 1 281 ? 12.837 27.221 -35.723 1.00 55.00 281 GLN A N 1
ATOM 1967 C CA . GLN A 1 281 ? 12.798 26.923 -37.164 1.00 55.00 281 GLN A CA 1
ATOM 1968 C C . GLN A 1 281 ? 11.611 27.563 -37.881 1.00 55.00 281 GLN A C 1
ATOM 1970 O O . GLN A 1 281 ? 11.764 27.858 -39.061 1.00 55.00 281 GLN A O 1
ATOM 1975 N N . ASP A 1 282 ? 10.498 27.843 -37.199 1.00 53.31 282 ASP A N 1
ATOM 1976 C CA . ASP A 1 282 ? 9.362 28.515 -37.844 1.00 53.31 282 ASP A CA 1
ATOM 1977 C C . ASP A 1 282 ? 9.615 30.030 -37.989 1.00 53.31 282 ASP A C 1
ATOM 1979 O O . ASP A 1 282 ? 9.321 30.589 -39.040 1.00 53.31 282 ASP A O 1
ATOM 1983 N N . GLU A 1 283 ? 10.306 30.682 -37.040 1.00 54.47 283 GLU A N 1
ATOM 1984 C CA . GLU A 1 283 ? 10.678 32.108 -37.188 1.00 54.47 283 GLU A CA 1
ATOM 1985 C C . GLU A 1 283 ? 11.682 32.371 -38.333 1.00 54.47 283 GLU A C 1
ATOM 1987 O O . GLU A 1 283 ? 11.750 33.482 -38.845 1.00 54.47 283 GLU A O 1
ATOM 1992 N N . ALA A 1 284 ? 12.441 31.365 -38.787 1.00 55.19 284 ALA A N 1
ATOM 1993 C CA . ALA A 1 284 ? 13.385 31.528 -39.900 1.00 55.19 284 ALA A CA 1
ATOM 1994 C C . ALA A 1 284 ? 12.746 31.354 -41.292 1.00 55.19 284 ALA A C 1
ATOM 1996 O O . ALA A 1 284 ? 13.399 31.652 -42.292 1.00 55.19 284 ALA A O 1
ATOM 1997 N N . TYR A 1 285 ? 11.512 30.847 -41.375 1.00 56.53 285 TYR A N 1
ATOM 1998 C CA . TYR A 1 285 ? 10.795 30.713 -42.647 1.00 56.53 285 TYR A CA 1
ATOM 1999 C C . TYR A 1 285 ? 9.858 31.891 -42.931 1.00 56.53 285 TYR A C 1
ATOM 2001 O O . TYR A 1 285 ? 9.671 32.208 -44.104 1.00 56.53 285 TYR A O 1
ATOM 2009 N N . ASP A 1 286 ? 9.353 32.578 -41.901 1.00 55.22 286 ASP A N 1
ATOM 2010 C CA . ASP A 1 286 ? 8.495 33.757 -42.091 1.00 55.22 286 ASP A CA 1
ATOM 2011 C C . ASP A 1 286 ? 9.285 35.001 -42.553 1.00 55.22 286 ASP A C 1
ATOM 2013 O O . ASP A 1 286 ? 8.770 35.783 -43.344 1.00 55.22 286 ASP A O 1
ATOM 2017 N N . GLU A 1 287 ? 10.567 35.164 -42.192 1.00 53.91 287 GLU A N 1
ATOM 2018 C CA . GLU A 1 287 ? 11.380 36.298 -42.689 1.00 53.91 287 GLU A CA 1
ATOM 2019 C C . GLU A 1 287 ? 11.870 36.138 -44.145 1.00 53.91 287 GLU A C 1
ATOM 2021 O O . GLU A 1 287 ? 12.350 37.100 -44.738 1.00 53.91 287 GLU A O 1
ATOM 2026 N N . ALA A 1 288 ? 11.759 34.949 -44.749 1.00 56.09 288 ALA A N 1
ATOM 2027 C CA . ALA A 1 288 ? 12.251 34.705 -46.111 1.00 56.09 288 ALA A CA 1
ATOM 2028 C C . ALA A 1 288 ? 11.199 34.932 -47.213 1.00 56.09 288 ALA A C 1
ATOM 2030 O O . ALA A 1 288 ? 11.548 34.856 -48.391 1.00 56.09 288 ALA A O 1
ATOM 2031 N N . PHE A 1 289 ? 9.934 35.182 -46.859 1.00 55.25 289 PHE A N 1
ATOM 2032 C CA . PHE A 1 289 ? 8.839 35.334 -47.828 1.00 55.25 289 PHE A CA 1
ATOM 2033 C C . PHE A 1 289 ? 8.276 36.758 -47.951 1.00 55.25 289 PHE A C 1
ATOM 2035 O O . PHE A 1 289 ? 7.550 37.018 -48.906 1.00 55.25 289 PHE A O 1
ATOM 2042 N N . ASP A 1 290 ? 8.670 37.694 -47.084 1.00 55.59 290 ASP A N 1
ATOM 2043 C CA . ASP A 1 290 ? 8.194 39.088 -47.140 1.00 55.59 290 ASP A CA 1
ATOM 2044 C C . ASP A 1 290 ? 8.990 39.992 -48.112 1.00 55.59 290 ASP A C 1
ATOM 2046 O O . ASP A 1 290 ? 8.650 41.163 -48.280 1.00 55.59 290 ASP A O 1
ATOM 2050 N N . GLU A 1 291 ? 10.038 39.493 -48.786 1.00 55.22 291 GLU A N 1
ATOM 2051 C CA . GLU A 1 291 ? 10.871 40.322 -49.684 1.00 55.22 291 GLU A CA 1
ATOM 2052 C C . GLU A 1 291 ? 10.435 40.333 -51.166 1.00 55.22 291 GLU A C 1
ATOM 2054 O O . GLU A 1 291 ? 10.906 41.188 -51.916 1.00 55.22 291 GLU A O 1
ATOM 2059 N N . ASP A 1 292 ? 9.497 39.474 -51.592 1.00 56.69 292 ASP A N 1
ATOM 2060 C CA . ASP A 1 292 ? 9.088 39.363 -53.010 1.00 56.69 292 ASP A CA 1
ATOM 2061 C C . ASP A 1 292 ? 7.705 39.968 -53.349 1.00 56.69 292 ASP A C 1
ATOM 2063 O O . ASP A 1 292 ? 7.335 40.029 -54.521 1.00 56.69 292 ASP A O 1
ATOM 2067 N N . GLU A 1 293 ? 6.947 40.505 -52.383 1.00 55.38 293 GLU A N 1
ATOM 2068 C CA . GLU A 1 293 ? 5.597 41.064 -52.631 1.00 55.38 293 GLU A CA 1
ATOM 2069 C C . GLU A 1 293 ? 5.575 42.585 -52.928 1.00 55.38 293 GLU A C 1
ATOM 2071 O O . GLU A 1 293 ? 4.552 43.254 -52.802 1.00 55.38 293 GLU A O 1
ATOM 2076 N N . ALA A 1 294 ? 6.705 43.157 -53.367 1.00 55.47 294 ALA A N 1
ATOM 2077 C CA . ALA A 1 294 ? 6.836 44.584 -53.709 1.00 55.47 294 ALA A CA 1
ATOM 2078 C C . ALA A 1 294 ? 6.692 44.910 -55.215 1.00 55.47 294 ALA A C 1
ATOM 2080 O O . ALA A 1 294 ? 7.016 46.022 -55.636 1.00 55.47 294 ALA A O 1
ATOM 2081 N N . TYR A 1 295 ? 6.217 43.971 -56.038 1.00 57.03 295 TYR A N 1
ATOM 2082 C CA . TYR A 1 295 ? 6.063 44.157 -57.486 1.00 57.03 295 TYR A CA 1
ATOM 2083 C C . TYR A 1 295 ? 4.719 43.624 -58.003 1.00 57.03 295 TYR A C 1
ATOM 2085 O O . TYR A 1 295 ? 4.717 42.677 -58.778 1.00 57.03 295 TYR A O 1
ATOM 2093 N N . ASP A 1 296 ? 3.583 44.225 -57.620 1.00 57.47 296 ASP A N 1
ATOM 2094 C CA . ASP A 1 296 ? 2.402 44.215 -58.514 1.00 57.47 296 ASP A CA 1
ATOM 2095 C C . ASP A 1 296 ? 1.298 45.250 -58.195 1.00 57.47 296 ASP A C 1
ATOM 2097 O O . ASP A 1 296 ? 0.111 44.973 -58.337 1.00 57.47 296 ASP A O 1
ATOM 2101 N N . ASP A 1 297 ? 1.649 46.482 -57.797 1.00 56.78 297 ASP A N 1
ATOM 2102 C CA . ASP A 1 297 ? 0.660 47.573 -57.638 1.00 56.78 297 ASP A CA 1
ATOM 2103 C C . ASP A 1 297 ? 0.804 48.653 -58.725 1.00 56.78 297 ASP A C 1
ATOM 2105 O O . ASP A 1 297 ? 1.024 49.833 -58.447 1.00 56.78 297 ASP A O 1
ATOM 2109 N N . SER A 1 298 ? 0.749 48.250 -60.004 1.00 56.41 298 SER A N 1
ATOM 2110 C CA . SER A 1 298 ? 0.711 49.223 -61.114 1.00 56.41 298 SER A CA 1
ATOM 2111 C C . SER A 1 298 ? -0.336 48.989 -62.207 1.00 56.41 298 SER A C 1
ATOM 2113 O O . SER A 1 298 ? -0.416 49.803 -63.125 1.00 56.41 298 SER A O 1
ATOM 2115 N N . GLU A 1 299 ? -1.222 47.994 -62.094 1.00 59.56 299 GLU A N 1
ATOM 2116 C CA . GLU A 1 299 ? -2.280 47.769 -63.097 1.00 59.56 299 GLU A CA 1
ATOM 2117 C C . GLU A 1 299 ? -3.675 47.571 -62.478 1.00 59.56 299 GLU A C 1
ATOM 2119 O O . GLU A 1 299 ? -4.265 46.500 -62.559 1.00 59.56 299 GLU A O 1
ATOM 2124 N N . ALA A 1 300 ? -4.250 48.620 -61.877 1.00 57.72 300 ALA A N 1
ATOM 2125 C CA . ALA A 1 300 ? -5.690 48.640 -61.568 1.00 57.72 300 ALA A CA 1
ATOM 2126 C C . ALA A 1 300 ? -6.334 50.044 -61.588 1.00 57.72 300 ALA A C 1
ATOM 2128 O O . ALA A 1 300 ? -7.352 50.275 -60.939 1.00 57.72 300 ALA A O 1
ATOM 2129 N N . LEU A 1 301 ? -5.775 50.995 -62.349 1.00 53.22 301 LEU A N 1
ATOM 2130 C CA . LEU A 1 301 ? -6.394 52.309 -62.603 1.00 53.22 301 LEU A CA 1
ATOM 2131 C C . LEU A 1 301 ? -7.144 52.362 -63.938 1.00 53.22 301 LEU A C 1
ATOM 2133 O O . LEU A 1 301 ? -7.055 53.344 -64.668 1.00 53.22 301 LEU A O 1
ATOM 2137 N N . ASP A 1 302 ? -7.899 51.318 -64.255 1.00 58.03 302 ASP A N 1
ATOM 2138 C CA . ASP A 1 302 ? -8.896 51.405 -65.317 1.00 58.03 302 ASP A CA 1
ATOM 2139 C C . ASP A 1 302 ? -9.904 50.268 -65.151 1.00 58.03 302 ASP A C 1
ATOM 2141 O O . ASP A 1 302 ? -9.721 49.198 -65.718 1.00 58.03 302 ASP A O 1
ATOM 2145 N N . PHE A 1 303 ? -10.953 50.462 -64.341 1.00 48.91 303 PHE A N 1
ATOM 2146 C CA . PHE A 1 303 ? -12.257 49.874 -64.662 1.00 48.91 303 PHE A CA 1
ATOM 2147 C C . PHE A 1 303 ? -13.416 50.480 -63.854 1.00 48.91 303 PHE A C 1
ATOM 2149 O O . PHE A 1 303 ? -13.462 50.438 -62.630 1.00 48.91 303 PHE A O 1
ATOM 2156 N N . GLU A 1 304 ? -14.379 50.984 -64.624 1.00 55.34 304 GLU A N 1
ATOM 2157 C CA . GLU A 1 304 ? -15.814 51.048 -64.334 1.00 55.34 304 GLU A CA 1
ATOM 2158 C C . GLU A 1 304 ? -16.336 52.051 -63.304 1.00 55.34 304 GLU A C 1
ATOM 2160 O O . GLU A 1 304 ? -16.895 51.752 -62.252 1.00 55.34 304 GLU A O 1
ATOM 2165 N N . LEU A 1 305 ? -16.350 53.287 -63.796 1.00 57.84 305 LEU A N 1
ATOM 2166 C CA . LEU A 1 305 ? -17.521 54.151 -63.742 1.00 57.84 305 LEU A CA 1
ATOM 2167 C C . LEU A 1 305 ? -18.764 53.429 -64.326 1.00 57.84 305 LEU A C 1
ATOM 2169 O O . LEU A 1 305 ? -19.042 53.550 -65.517 1.00 57.84 305 LEU A O 1
ATOM 2173 N N . TRP A 1 306 ? -19.521 52.707 -63.499 1.00 62.59 306 TRP A N 1
ATOM 2174 C CA . TRP A 1 306 ? -20.940 52.440 -63.764 1.00 62.59 306 TRP A CA 1
ATOM 2175 C C . TRP A 1 306 ? -21.773 52.789 -62.537 1.00 62.59 306 TRP A C 1
ATOM 2177 O O . TRP A 1 306 ? -21.852 52.052 -61.556 1.00 62.59 306 TRP A O 1
ATOM 2187 N N . GLU A 1 307 ? -22.402 53.959 -62.635 1.00 58.97 307 GLU A N 1
ATOM 2188 C CA . GLU A 1 307 ? -23.696 54.243 -62.028 1.00 58.97 307 GLU A CA 1
ATOM 2189 C C . GLU A 1 307 ? -24.613 53.029 -62.199 1.00 58.97 307 GLU A C 1
ATOM 2191 O O . GLU A 1 307 ? -25.006 52.692 -63.317 1.00 58.97 307 GLU A O 1
ATOM 2196 N N . PHE A 1 308 ? -24.996 52.404 -61.090 1.00 58.38 308 PHE A N 1
ATOM 2197 C CA . PHE A 1 308 ? -26.293 51.759 -61.037 1.00 58.38 308 PHE A CA 1
ATOM 2198 C C . PHE A 1 308 ? -27.076 52.323 -59.864 1.00 58.38 308 PHE A C 1
ATOM 2200 O O . PHE A 1 308 ? -26.828 52.060 -58.687 1.00 58.38 308 PHE A O 1
ATOM 2207 N N . ASP A 1 309 ? -27.971 53.198 -60.291 1.00 54.06 309 ASP A N 1
ATOM 2208 C CA . ASP A 1 309 ? -29.158 53.675 -59.630 1.00 54.06 309 ASP A CA 1
ATOM 2209 C C . ASP A 1 309 ? -30.004 52.507 -59.084 1.00 54.06 309 ASP A C 1
ATOM 2211 O O . ASP A 1 309 ? -29.867 51.346 -59.474 1.00 54.06 309 ASP A O 1
ATOM 2215 N N . GLU A 1 310 ? -30.976 52.895 -58.272 1.00 58.19 310 GLU A N 1
ATOM 2216 C CA . GLU A 1 310 ? -32.248 52.201 -58.094 1.00 58.19 310 GLU A CA 1
ATOM 2217 C C . GLU A 1 310 ? -32.447 51.210 -56.923 1.00 58.19 310 GLU A C 1
ATOM 2219 O O . GLU A 1 310 ? -32.068 50.042 -56.910 1.00 58.19 310 GLU A O 1
ATOM 2224 N N . ALA A 1 311 ? -33.278 51.726 -56.010 1.00 58.38 311 ALA A N 1
ATOM 2225 C CA . ALA A 1 311 ? -34.423 51.070 -55.379 1.00 58.38 311 ALA A CA 1
ATOM 2226 C C . ALA A 1 311 ? -34.245 50.446 -53.981 1.00 58.38 311 ALA A C 1
ATOM 2228 O O . ALA A 1 311 ? -33.918 49.284 -53.762 1.00 58.38 311 ALA A O 1
ATOM 2229 N N . HIS A 1 312 ? -34.643 51.292 -53.032 1.00 57.56 312 HIS A N 1
ATOM 2230 C CA . HIS A 1 312 ? -35.076 51.045 -51.662 1.00 57.56 312 HIS A CA 1
ATOM 2231 C C . HIS A 1 312 ? -36.191 49.976 -51.483 1.00 57.56 312 HIS A C 1
ATOM 2233 O O . HIS A 1 312 ? -36.849 49.572 -52.441 1.00 57.56 312 HIS A O 1
ATOM 2239 N N . PRO A 1 313 ? -36.430 49.536 -50.226 1.00 61.69 313 PRO A N 1
ATOM 2240 C CA . PRO A 1 313 ? -37.016 48.244 -49.883 1.00 61.69 313 PRO A CA 1
ATOM 2241 C C . PRO A 1 313 ? -38.534 48.287 -49.665 1.00 61.69 313 PRO A C 1
ATOM 2243 O O . PRO A 1 313 ? -39.079 49.286 -49.198 1.00 61.69 313 PRO A O 1
ATOM 2246 N N . VAL A 1 314 ? -39.200 47.144 -49.864 1.00 59.94 314 VAL A N 1
ATOM 2247 C CA . VAL A 1 314 ? -40.538 46.874 -49.314 1.00 59.94 314 VAL A CA 1
ATOM 2248 C C . VAL A 1 314 ? -40.593 45.431 -48.809 1.00 59.94 314 VAL A C 1
ATOM 2250 O O . VAL A 1 314 ? -40.727 44.498 -49.593 1.00 59.94 314 VAL A O 1
ATOM 2253 N N . TRP A 1 315 ? -40.527 45.247 -47.492 1.00 59.97 315 TRP A N 1
ATOM 2254 C CA . TRP A 1 315 ? -41.105 44.075 -46.832 1.00 59.97 315 TRP A CA 1
ATOM 2255 C C . TRP A 1 315 ? -42.225 44.584 -45.934 1.00 59.97 315 TRP A C 1
ATOM 2257 O O . TRP A 1 315 ? -41.983 45.312 -44.973 1.00 59.97 315 TRP A O 1
ATOM 2267 N N . GLY A 1 316 ? -43.457 44.256 -46.305 1.00 64.31 316 GLY A N 1
ATOM 2268 C CA . GLY A 1 316 ? -44.639 44.461 -45.482 1.00 64.31 316 GLY A CA 1
ATOM 2269 C C . GLY A 1 316 ? -45.221 43.121 -45.049 1.00 64.31 316 GLY A C 1
ATOM 2270 O O . GLY A 1 316 ? -45.109 42.150 -45.794 1.00 64.31 316 GLY A O 1
ATOM 2271 N N . GLY A 1 317 ? -45.895 43.139 -43.894 1.00 54.94 317 GLY A N 1
ATOM 2272 C CA . GLY A 1 317 ? -46.952 42.194 -43.514 1.00 54.94 317 GLY A CA 1
ATOM 2273 C C . GLY A 1 317 ? -46.506 40.963 -42.755 1.00 54.94 317 GLY A C 1
ATOM 2274 O O . GLY A 1 317 ? -46.223 39.952 -43.427 1.00 54.94 317 GLY A O 1
#